Protein AF-A0A969K1N1-F1 (afdb_monomer)

pLDDT: mean 94.44, std 4.38, range [60.0, 98.44]

Radius of gyration: 18.49 Å; Cα contacts (8 Å, |Δi|>4): 284; chains: 1; bounding box: 44×37×49 Å

Foldseek 3Di:
DDLQVVQVVVVWGWDDDPQWIDTWQKIWGADPVVQWIFIDRANHTPDDTHHPDSVGVVVSVVVCCVVQVVDDADPCPQVLLVVLLVVLQVPDPDQPPQSKDFPLSSVVSSQVVPFDPQCVVPPDPVRRDDDDPSNVLSNVVNQVVVPDGQKDFAFDDPVQQVDPSQWDWRDPGNHDTTITRIMHGD

Structure (mmCIF, N/CA/C/O backbone):
data_AF-A0A969K1N1-F1
#
_entry.id   AF-A0A969K1N1-F1
#
loop_
_atom_site.group_PDB
_atom_site.id
_atom_site.type_symbol
_atom_site.label_atom_id
_atom_site.label_alt_id
_atom_site.label_comp_id
_atom_site.label_asym_id
_atom_site.label_entity_id
_atom_site.label_seq_id
_atom_site.pdbx_PDB_ins_code
_atom_site.Cartn_x
_atom_site.Cartn_y
_atom_site.Cartn_z
_atom_site.occupancy
_atom_site.B_iso_or_equiv
_atom_site.auth_seq_id
_atom_site.auth_comp_id
_atom_site.auth_asym_id
_atom_site.auth_atom_id
_atom_site.pdbx_PDB_model_num
ATOM 1 N N . LYS A 1 1 ? 17.901 1.797 -26.653 1.00 60.00 1 LYS A N 1
ATOM 2 C CA . LYS A 1 1 ? 17.853 0.754 -25.604 1.00 60.00 1 LYS A CA 1
ATOM 3 C C . LYS A 1 1 ? 16.402 0.574 -25.222 1.00 60.00 1 LYS A C 1
ATOM 5 O O . LYS A 1 1 ? 15.781 1.575 -24.869 1.00 60.00 1 LYS A O 1
ATOM 10 N N . ASP A 1 2 ? 15.877 -0.632 -25.386 1.00 86.75 2 ASP A N 1
ATOM 11 C CA . ASP A 1 2 ? 14.482 -0.942 -25.082 1.00 86.75 2 ASP A CA 1
ATOM 12 C C . ASP A 1 2 ? 14.318 -1.257 -23.583 1.00 86.75 2 ASP A C 1
ATOM 14 O O . ASP A 1 2 ? 15.201 -1.834 -22.949 1.00 86.75 2 ASP A O 1
ATOM 18 N N . LEU A 1 3 ? 13.187 -0.855 -23.005 1.00 88.81 3 LEU A N 1
ATOM 19 C CA . LEU A 1 3 ? 12.818 -1.169 -21.626 1.00 88.81 3 LEU A CA 1
ATOM 20 C C . LEU A 1 3 ? 12.693 -2.686 -21.430 1.00 88.81 3 LEU A C 1
ATOM 22 O O . LEU A 1 3 ? 13.131 -3.205 -20.406 1.00 88.81 3 LEU A O 1
ATOM 26 N N . ARG A 1 4 ? 12.145 -3.394 -22.429 1.00 93.19 4 ARG A N 1
ATOM 27 C CA . ARG A 1 4 ? 11.981 -4.854 -22.384 1.00 93.19 4 ARG A CA 1
ATOM 28 C C . ARG A 1 4 ? 13.318 -5.579 -22.310 1.00 93.19 4 ARG A C 1
ATOM 30 O O . ARG A 1 4 ? 13.473 -6.480 -21.497 1.00 93.19 4 ARG A O 1
ATOM 37 N N . GLU A 1 5 ? 14.290 -5.151 -23.112 1.00 93.62 5 GLU A N 1
ATOM 38 C CA . GLU A 1 5 ? 15.644 -5.716 -23.109 1.00 93.62 5 GLU A CA 1
ATOM 39 C C . GLU A 1 5 ? 16.331 -5.549 -21.748 1.00 93.62 5 GLU A C 1
ATOM 41 O O . GLU A 1 5 ? 16.984 -6.472 -21.267 1.00 93.62 5 GLU A O 1
ATOM 46 N N . GLU A 1 6 ? 16.202 -4.381 -21.112 1.00 94.12 6 GLU A N 1
ATOM 47 C CA . GLU A 1 6 ? 16.847 -4.129 -19.818 1.00 94.12 6 GLU A CA 1
ATOM 48 C C . GLU A 1 6 ? 16.216 -4.917 -18.666 1.00 94.12 6 GLU A C 1
ATOM 50 O O . GLU A 1 6 ? 16.941 -5.348 -17.772 1.00 94.12 6 GLU A O 1
ATOM 55 N N . PHE A 1 7 ? 14.900 -5.144 -18.686 1.00 94.75 7 PHE A N 1
ATOM 56 C CA . PHE A 1 7 ? 14.251 -6.041 -17.726 1.00 94.75 7 PHE A CA 1
ATOM 57 C C . PHE A 1 7 ? 14.571 -7.514 -18.007 1.00 94.75 7 PHE A C 1
ATOM 59 O O . PHE A 1 7 ? 14.910 -8.241 -17.075 1.00 94.75 7 PHE A O 1
ATOM 66 N N . ALA A 1 8 ? 14.606 -7.934 -19.276 1.00 93.94 8 ALA A N 1
ATOM 67 C CA . ALA A 1 8 ? 14.961 -9.305 -19.646 1.00 93.94 8 ALA A CA 1
ATOM 68 C C . ALA A 1 8 ? 16.375 -9.688 -19.172 1.00 93.94 8 ALA A C 1
ATOM 70 O O . ALA A 1 8 ? 16.579 -10.782 -18.651 1.00 93.94 8 ALA A O 1
ATOM 71 N N . LYS A 1 9 ? 17.347 -8.764 -19.248 1.00 93.69 9 LYS A N 1
ATOM 72 C CA . LYS A 1 9 ? 18.703 -8.956 -18.686 1.00 93.69 9 LYS A CA 1
ATOM 73 C C . LYS A 1 9 ? 18.717 -9.199 -17.173 1.00 93.69 9 LYS A C 1
ATOM 75 O O . LYS A 1 9 ? 19.697 -9.725 -16.656 1.00 93.69 9 LYS A O 1
ATOM 80 N N . ARG A 1 10 ? 17.665 -8.786 -16.464 1.00 90.75 10 ARG A N 1
ATOM 81 C CA . ARG A 1 10 ? 17.488 -8.955 -15.014 1.00 90.75 10 ARG A CA 1
ATOM 82 C C . ARG A 1 10 ? 16.647 -10.188 -14.666 1.00 90.75 10 ARG A C 1
ATOM 84 O O . ARG A 1 10 ? 16.386 -10.408 -13.491 1.00 90.75 10 ARG A O 1
ATOM 91 N N . GLY A 1 11 ? 16.226 -10.972 -15.663 1.00 92.06 11 GLY A N 1
ATOM 92 C CA . GLY A 1 11 ? 15.327 -12.113 -15.473 1.00 92.06 11 GLY A CA 1
ATOM 93 C C . GLY A 1 11 ? 13.859 -11.724 -15.280 1.00 92.06 11 GLY A C 1
ATOM 94 O O . GLY A 1 11 ? 13.068 -12.557 -14.857 1.00 92.06 11 GLY A O 1
ATOM 95 N N . GLU A 1 12 ? 13.494 -10.479 -15.589 1.00 93.50 12 GLU A N 1
ATOM 96 C CA . GLU A 1 12 ? 12.138 -9.955 -15.433 1.00 93.50 12 GLU A CA 1
ATOM 97 C C . GLU A 1 12 ? 11.458 -9.825 -16.799 1.00 93.50 12 GLU A C 1
ATOM 99 O O . GLU A 1 12 ? 12.057 -9.356 -17.773 1.00 93.50 12 GLU A O 1
ATOM 104 N N . ALA A 1 13 ? 10.187 -10.211 -16.874 1.00 93.88 13 ALA A N 1
ATOM 105 C CA . ALA A 1 13 ? 9.385 -10.062 -18.081 1.00 93.88 13 ALA A CA 1
ATOM 106 C C . ALA A 1 13 ? 8.571 -8.766 -18.026 1.00 93.88 13 ALA A C 1
ATOM 108 O O . ALA A 1 13 ? 7.905 -8.472 -17.036 1.00 93.88 13 ALA A O 1
ATOM 109 N N . VAL A 1 14 ? 8.607 -8.002 -19.120 1.00 95.75 14 VAL A N 1
ATOM 110 C CA . VAL A 1 14 ? 7.685 -6.881 -19.323 1.00 95.75 14 VAL A CA 1
ATOM 111 C C . VAL A 1 14 ? 6.502 -7.374 -20.137 1.00 95.75 14 VAL A C 1
ATOM 113 O O . VAL A 1 14 ? 6.655 -7.721 -21.313 1.00 95.75 14 VAL A O 1
ATOM 116 N N . GLU A 1 15 ? 5.319 -7.342 -19.543 1.00 95.19 15 GLU A N 1
ATOM 117 C CA . GLU A 1 15 ? 4.076 -7.722 -20.208 1.00 95.19 15 GLU A CA 1
ATOM 118 C C . GLU A 1 15 ? 3.199 -6.491 -20.491 1.00 95.19 15 GLU A C 1
ATOM 120 O O . GLU A 1 15 ? 3.487 -5.360 -20.083 1.00 95.19 15 GLU A O 1
ATOM 125 N N . GLY A 1 16 ? 2.133 -6.699 -21.265 1.00 93.06 16 GLY A N 1
ATOM 126 C CA . GLY A 1 16 ? 1.228 -5.631 -21.684 1.00 93.06 16 GLY A CA 1
ATOM 127 C C . GLY A 1 16 ? 1.774 -4.754 -22.816 1.00 93.06 16 GLY A C 1
ATOM 128 O O . GLY A 1 16 ? 2.754 -5.078 -23.496 1.00 93.06 16 GLY A O 1
ATOM 129 N N . ARG A 1 17 ? 1.089 -3.635 -23.064 1.00 92.12 17 ARG A N 1
ATOM 130 C CA . ARG A 1 17 ? 1.429 -2.654 -24.105 1.00 92.12 17 ARG A CA 1
ATOM 131 C C . ARG A 1 17 ? 1.092 -1.244 -23.621 1.00 92.12 17 ARG A C 1
ATOM 133 O O . ARG A 1 17 ? 0.109 -1.087 -22.897 1.00 92.12 17 ARG A O 1
ATOM 140 N N . PRO A 1 18 ? 1.833 -0.204 -24.044 1.00 91.44 18 PRO A N 1
ATOM 141 C CA . PRO A 1 18 ? 1.490 1.167 -23.688 1.00 91.44 18 PRO A CA 1
ATOM 142 C C . PRO A 1 18 ? 0.002 1.468 -23.960 1.00 91.44 18 PRO A C 1
ATOM 144 O O . PRO A 1 18 ? -0.532 1.013 -24.976 1.00 91.44 18 PRO A O 1
ATOM 147 N N . PRO A 1 19 ? -0.678 2.199 -23.059 1.00 94.06 19 PRO A N 1
ATOM 148 C CA . PRO A 1 19 ? -0.111 2.963 -21.944 1.00 94.06 19 PRO A CA 1
ATOM 149 C C . PRO A 1 19 ? 0.123 2.170 -20.643 1.00 94.06 19 PRO A C 1
ATOM 151 O O . PRO A 1 19 ? 0.528 2.775 -19.655 1.00 94.06 19 PRO A O 1
ATOM 154 N N . VAL A 1 20 ? -0.120 0.854 -20.602 1.00 95.44 20 VAL A N 1
ATOM 155 C CA . VAL A 1 20 ? -0.013 0.047 -19.372 1.00 95.44 20 VAL A CA 1
ATOM 156 C C . VAL A 1 20 ? 0.931 -1.133 -19.584 1.00 95.44 20 VAL A C 1
ATOM 158 O O . VAL A 1 20 ? 0.658 -2.035 -20.374 1.00 95.44 20 VAL A O 1
ATOM 161 N N . LEU A 1 21 ? 2.046 -1.125 -18.863 1.00 96.19 21 LEU A N 1
ATOM 162 C CA . LEU A 1 21 ? 3.014 -2.219 -18.833 1.00 96.19 21 LEU A CA 1
ATOM 163 C C . LEU A 1 21 ? 3.024 -2.855 -17.445 1.00 96.19 21 LEU A C 1
ATOM 165 O O . LEU A 1 21 ? 2.782 -2.163 -16.459 1.00 96.19 21 LEU A O 1
ATOM 169 N N . THR A 1 22 ? 3.349 -4.137 -17.353 1.00 96.88 22 THR A N 1
ATOM 170 C CA . THR A 1 22 ? 3.507 -4.844 -16.075 1.00 96.88 22 THR A CA 1
ATOM 171 C C . THR A 1 22 ? 4.880 -5.488 -15.989 1.00 96.88 22 THR A C 1
ATOM 173 O O . THR A 1 22 ? 5.431 -5.922 -16.999 1.00 96.88 22 THR A O 1
ATOM 176 N N . VAL A 1 23 ? 5.437 -5.515 -14.779 1.00 96.25 23 VAL A N 1
ATOM 177 C CA . VAL A 1 23 ? 6.671 -6.232 -14.440 1.00 96.25 23 VAL A CA 1
ATOM 178 C C . VAL A 1 23 ? 6.463 -6.861 -13.066 1.00 96.25 23 VAL A C 1
ATOM 180 O O . VAL A 1 23 ? 6.290 -6.145 -12.074 1.00 96.25 23 VAL A O 1
ATOM 183 N N . GLY A 1 24 ? 6.393 -8.193 -13.022 1.00 92.88 24 GLY A N 1
ATOM 184 C CA . GLY A 1 24 ? 5.970 -8.924 -11.828 1.00 92.88 24 GLY A CA 1
ATOM 185 C C . GLY A 1 24 ? 4.599 -8.445 -11.340 1.00 92.88 24 GLY A C 1
ATOM 186 O O . GLY A 1 24 ? 3.644 -8.378 -12.111 1.00 92.88 24 GLY A O 1
ATOM 187 N N . SER A 1 25 ? 4.511 -8.056 -10.066 1.00 94.69 25 SER A N 1
ATOM 188 C CA . SER A 1 25 ? 3.281 -7.534 -9.443 1.00 94.69 25 SER A CA 1
ATOM 189 C C . SER A 1 25 ? 3.107 -6.013 -9.563 1.00 94.69 25 SER A C 1
ATOM 191 O O . SER A 1 25 ? 2.160 -5.464 -8.996 1.00 94.69 25 SER A O 1
ATOM 193 N N . LEU A 1 26 ? 4.020 -5.309 -10.243 1.00 97.31 26 LEU A N 1
ATOM 194 C CA . LEU A 1 26 ? 3.961 -3.856 -10.400 1.00 97.31 26 LEU A CA 1
ATOM 195 C C . LEU A 1 26 ? 3.467 -3.466 -11.790 1.00 97.31 26 LEU A C 1
ATOM 197 O O . LEU A 1 26 ? 3.827 -4.069 -12.801 1.00 97.31 26 LEU A O 1
ATOM 201 N N . THR A 1 27 ? 2.699 -2.382 -11.837 1.00 97.38 27 THR A N 1
ATOM 202 C CA . THR A 1 27 ? 2.194 -1.800 -13.081 1.00 97.38 27 THR A CA 1
ATOM 203 C C . THR A 1 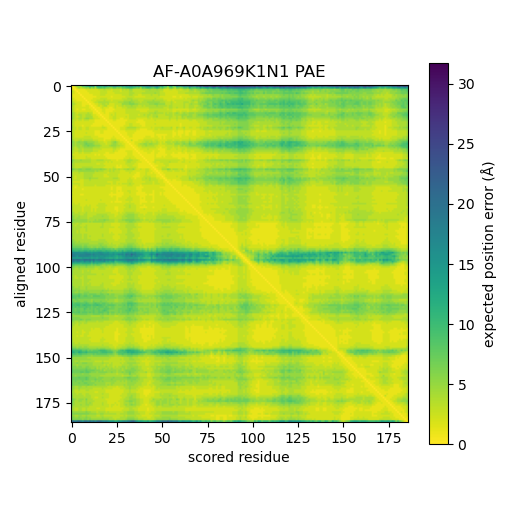27 ? 2.887 -0.470 -13.345 1.00 97.38 27 THR A C 1
ATOM 205 O O . THR A 1 27 ? 2.944 0.392 -12.472 1.00 97.38 27 THR A O 1
ATOM 208 N N . PHE A 1 28 ? 3.392 -0.272 -14.559 1.00 97.31 28 PHE A N 1
ATOM 209 C CA . PHE A 1 28 ? 3.900 1.004 -15.041 1.00 97.31 28 PHE A CA 1
ATOM 210 C C . PHE A 1 28 ? 2.887 1.651 -15.983 1.00 97.31 28 PHE A C 1
ATOM 212 O O . PHE A 1 28 ? 2.661 1.187 -17.105 1.00 97.31 28 PHE A O 1
ATOM 219 N N . LYS A 1 29 ? 2.280 2.749 -15.529 1.00 96.62 29 LYS A N 1
ATOM 220 C CA . LYS A 1 29 ? 1.344 3.545 -16.324 1.00 96.62 29 LYS A CA 1
ATOM 221 C C . LYS A 1 29 ? 2.084 4.687 -17.005 1.00 96.62 29 LYS A C 1
ATOM 223 O O . LYS A 1 29 ? 2.767 5.462 -16.342 1.00 96.62 29 LYS A O 1
ATOM 228 N N . ILE A 1 30 ? 1.916 4.809 -18.315 1.00 96.06 30 ILE A N 1
ATOM 229 C CA . ILE A 1 30 ? 2.536 5.832 -19.155 1.00 96.06 30 ILE A CA 1
ATOM 230 C C . ILE A 1 30 ? 1.492 6.891 -19.504 1.00 96.06 30 ILE A C 1
ATOM 232 O O . ILE A 1 30 ? 0.438 6.580 -20.052 1.00 96.06 30 ILE A O 1
ATOM 236 N N . GLU A 1 31 ? 1.819 8.150 -19.232 1.00 94.50 31 GLU A N 1
ATOM 237 C CA . GLU A 1 31 ? 1.043 9.313 -19.644 1.00 94.50 31 GLU A CA 1
ATOM 238 C C . GLU A 1 31 ? 1.740 9.992 -20.826 1.00 94.50 31 GLU A C 1
ATOM 240 O O . GLU A 1 31 ? 2.722 10.728 -20.665 1.00 94.50 31 GLU A O 1
ATOM 245 N N . MET A 1 32 ? 1.238 9.725 -22.033 1.00 89.25 32 MET A N 1
ATOM 246 C CA . MET A 1 32 ? 1.878 10.153 -23.281 1.00 89.25 32 MET A CA 1
ATOM 247 C C . MET A 1 32 ? 1.889 11.677 -23.422 1.00 89.25 32 MET A C 1
ATOM 249 O O . MET A 1 32 ? 2.896 12.233 -23.860 1.00 89.25 32 MET A O 1
ATOM 253 N N . ALA A 1 33 ? 0.822 12.355 -22.986 1.00 91.81 33 ALA A N 1
ATOM 254 C CA . ALA A 1 33 ? 0.709 13.808 -23.093 1.00 91.81 33 ALA A CA 1
ATOM 255 C C . ALA A 1 33 ? 1.783 14.535 -22.269 1.00 91.81 33 ALA A C 1
ATOM 257 O O . ALA A 1 33 ? 2.372 15.512 -22.723 1.00 91.81 33 ALA A O 1
ATOM 258 N N . SER A 1 34 ? 2.080 14.030 -21.068 1.00 92.62 34 SER A N 1
ATOM 259 C CA . SER A 1 34 ? 3.086 14.628 -20.181 1.00 92.62 34 SER A CA 1
ATOM 260 C C . SER A 1 34 ? 4.485 14.027 -20.338 1.00 92.62 34 SER A C 1
ATOM 262 O O . SER A 1 34 ? 5.428 14.519 -19.716 1.00 92.62 34 SER A O 1
ATOM 264 N N . ARG A 1 35 ? 4.636 12.973 -21.155 1.00 92.31 35 ARG A N 1
ATOM 265 C CA . ARG A 1 35 ? 5.861 12.165 -21.283 1.00 92.31 35 ARG A CA 1
ATOM 266 C C . ARG A 1 35 ? 6.405 11.707 -19.927 1.00 92.31 35 ARG A C 1
ATOM 268 O O . ARG A 1 35 ? 7.620 11.702 -19.693 1.00 92.31 35 ARG A O 1
ATOM 275 N N . LYS A 1 36 ? 5.495 11.321 -19.034 1.00 95.94 36 LYS A N 1
ATOM 276 C CA . LYS A 1 36 ? 5.813 10.772 -17.714 1.00 95.94 36 LYS A CA 1
ATOM 277 C C . LYS A 1 36 ? 5.233 9.379 -17.568 1.00 95.94 36 LYS A C 1
ATOM 279 O O . LYS A 1 36 ? 4.317 8.996 -18.287 1.00 95.94 36 LYS A O 1
ATOM 284 N N . GLY A 1 37 ? 5.767 8.626 -16.622 1.00 96.19 37 GLY A N 1
ATOM 285 C CA . GLY A 1 37 ? 5.167 7.384 -16.176 1.00 96.19 37 GLY A CA 1
ATOM 286 C C . GLY A 1 37 ? 5.142 7.286 -14.662 1.00 96.19 37 GLY A C 1
ATOM 287 O O . GLY A 1 37 ? 5.741 8.101 -13.960 1.00 96.19 37 GLY A O 1
ATOM 288 N N . GLN A 1 38 ? 4.413 6.308 -14.153 1.00 97.25 38 GLN A N 1
ATOM 2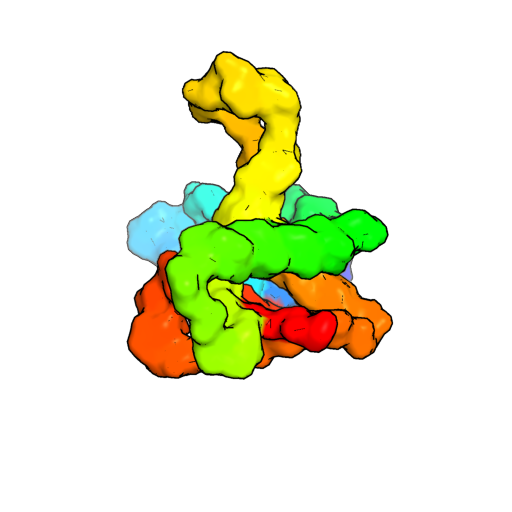89 C CA . GLN A 1 38 ? 4.212 6.110 -12.727 1.00 97.25 38 GLN A CA 1
ATOM 290 C C . GLN A 1 38 ? 4.133 4.619 -12.430 1.00 97.25 38 GLN A C 1
ATOM 292 O O . GLN A 1 38 ? 3.453 3.884 -13.146 1.00 97.25 38 GLN A O 1
ATOM 297 N N . TRP A 1 39 ? 4.826 4.183 -11.379 1.00 97.69 39 TRP A N 1
ATOM 298 C CA . TRP A 1 39 ? 4.694 2.824 -10.864 1.00 97.69 39 TRP A CA 1
ATOM 299 C C . TRP A 1 39 ? 3.502 2.729 -9.916 1.00 97.69 39 TRP A C 1
ATOM 301 O O . TRP A 1 39 ? 3.265 3.641 -9.122 1.00 97.69 39 TRP A O 1
ATOM 311 N N . LEU A 1 40 ? 2.775 1.621 -9.993 1.00 97.62 40 LEU A N 1
ATOM 312 C CA . LEU A 1 40 ? 1.630 1.301 -9.154 1.00 97.62 40 LEU A CA 1
ATOM 313 C C . LEU A 1 40 ? 1.769 -0.108 -8.580 1.00 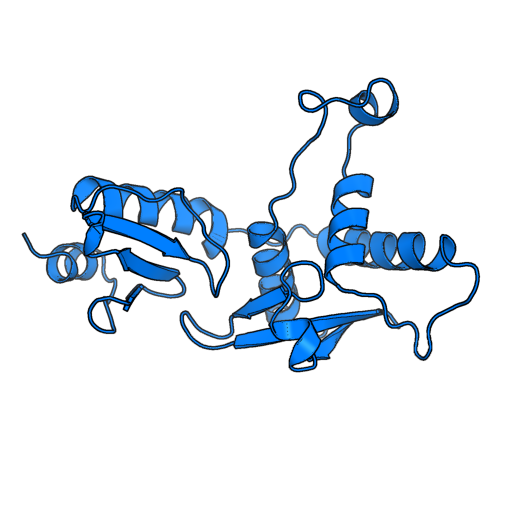97.62 40 LEU A C 1
ATOM 315 O O . LEU A 1 40 ? 2.312 -1.004 -9.230 1.00 97.62 40 LEU A O 1
ATOM 319 N N . TYR A 1 41 ? 1.218 -0.294 -7.385 1.00 97.44 41 TYR A N 1
ATOM 320 C CA . TYR A 1 41 ? 0.921 -1.602 -6.813 1.00 97.44 41 TYR A CA 1
ATOM 321 C C . TYR A 1 41 ? -0.600 -1.749 -6.747 1.00 97.44 41 TYR A C 1
ATOM 323 O O . TYR A 1 41 ? -1.276 -1.014 -6.020 1.00 97.44 41 TYR A O 1
ATOM 331 N N . GLY A 1 42 ? -1.158 -2.626 -7.585 1.00 93.69 42 GLY A N 1
ATOM 332 C CA . GLY A 1 42 ? -2.588 -2.604 -7.885 1.00 93.69 42 GLY A CA 1
ATOM 333 C C . GLY A 1 42 ? -3.002 -1.238 -8.447 1.00 93.69 42 GLY A C 1
ATOM 334 O O . GLY A 1 42 ? -2.548 -0.833 -9.516 1.00 93.69 42 GLY A O 1
ATOM 335 N N . ARG A 1 43 ? -3.843 -0.502 -7.709 1.00 93.69 43 ARG A N 1
ATOM 336 C CA . ARG A 1 43 ? -4.292 0.855 -8.078 1.00 93.69 43 ARG A CA 1
ATOM 337 C C . ARG A 1 43 ? -3.645 1.974 -7.261 1.00 93.69 43 ARG A C 1
ATOM 339 O O . ARG A 1 43 ? -3.941 3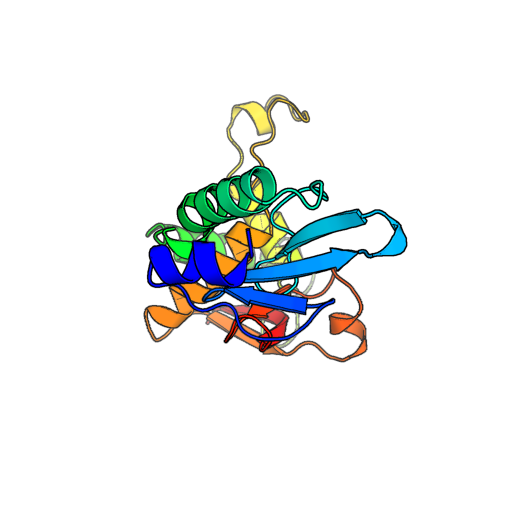.141 -7.507 1.00 93.69 43 ARG A O 1
ATOM 346 N N . GLU A 1 44 ? -2.768 1.640 -6.319 1.00 94.88 44 GLU A N 1
ATOM 347 C CA . GLU A 1 44 ? -2.107 2.625 -5.466 1.00 94.88 44 GLU A CA 1
ATOM 348 C C . GLU A 1 44 ? -0.804 3.116 -6.122 1.00 94.88 44 GLU A C 1
ATOM 350 O O . GLU A 1 44 ? 0.038 2.294 -6.506 1.00 94.88 44 GLU A O 1
ATOM 355 N N . PRO A 1 45 ? -0.605 4.437 -6.275 1.00 95.38 45 PRO A N 1
ATOM 356 C CA . PRO A 1 45 ? 0.618 4.985 -6.847 1.00 95.38 45 PRO A CA 1
ATOM 357 C C . PRO A 1 45 ? 1.806 4.815 -5.891 1.00 95.38 45 PRO A C 1
ATOM 359 O O . PRO A 1 45 ? 1.721 5.139 -4.710 1.00 95.38 45 PRO A O 1
ATOM 362 N N . LEU A 1 46 ? 2.943 4.359 -6.417 1.00 95.31 46 LEU A N 1
ATOM 363 C CA . LEU A 1 46 ? 4.181 4.138 -5.655 1.00 95.31 46 LEU A CA 1
ATOM 364 C C . LEU A 1 46 ? 5.182 5.284 -5.762 1.00 95.31 46 LEU A C 1
ATOM 366 O O . LEU A 1 46 ? 6.076 5.435 -4.930 1.00 95.31 46 LEU A O 1
ATOM 370 N N . THR A 1 47 ? 5.067 6.074 -6.823 1.00 89.50 47 THR A N 1
ATOM 371 C CA . THR A 1 47 ? 5.957 7.197 -7.103 1.00 89.50 47 THR A CA 1
ATOM 372 C C . THR A 1 47 ? 5.142 8.400 -7.532 1.00 89.50 47 THR A C 1
ATOM 374 O O . THR A 1 47 ? 4.058 8.257 -8.093 1.00 89.50 47 THR A O 1
ATOM 377 N N . SER A 1 48 ? 5.689 9.600 -7.377 1.00 92.25 48 SER A N 1
ATOM 378 C CA . SER A 1 48 ? 5.253 10.723 -8.211 1.00 92.25 48 SER A CA 1
ATOM 379 C C . SER A 1 48 ? 5.526 10.414 -9.694 1.00 92.25 48 SER A C 1
ATOM 381 O O . SER A 1 48 ? 6.385 9.573 -9.989 1.00 92.25 48 SER A O 1
ATOM 383 N N . PRO A 1 49 ? 4.838 11.074 -10.643 1.00 94.81 49 PRO A N 1
ATOM 384 C CA . PRO A 1 49 ? 5.121 10.902 -12.064 1.00 94.81 49 PRO A CA 1
ATOM 385 C C . PRO A 1 49 ? 6.594 11.194 -12.394 1.00 94.81 49 PRO A C 1
ATOM 387 O O . PRO A 1 49 ? 7.081 12.304 -12.165 1.00 94.81 49 PRO A O 1
ATOM 390 N N . ILE A 1 50 ? 7.291 10.203 -12.948 1.00 95.88 50 ILE A N 1
ATOM 391 C CA . ILE A 1 50 ? 8.704 10.269 -13.336 1.00 95.88 50 ILE A CA 1
ATOM 392 C C . ILE A 1 50 ? 8.859 10.475 -14.849 1.00 95.88 50 ILE A C 1
ATOM 394 O O . ILE A 1 50 ? 8.017 10.005 -15.613 1.00 95.88 50 ILE A O 1
ATOM 398 N N . PRO A 1 51 ? 9.923 11.150 -15.322 1.00 94.19 51 PRO A N 1
ATOM 399 C CA . PRO A 1 51 ? 10.224 11.228 -16.750 1.00 94.19 51 PRO A CA 1
ATOM 400 C C . PRO A 1 51 ? 10.383 9.838 -17.380 1.00 94.19 51 PRO A C 1
ATOM 402 O O . PRO A 1 51 ? 10.907 8.926 -16.740 1.00 94.19 51 PRO A O 1
ATOM 405 N N . LEU A 1 52 ? 10.001 9.693 -18.654 1.00 92.25 52 LEU A N 1
ATOM 406 C CA . LEU A 1 52 ? 10.188 8.456 -19.429 1.00 92.25 52 LEU A CA 1
ATOM 407 C C . LEU A 1 52 ? 11.654 8.253 -19.859 1.00 92.25 52 LEU A C 1
ATOM 409 O O . LEU A 1 52 ? 11.969 8.174 -21.045 1.00 92.25 52 LEU A O 1
ATOM 413 N N . SER A 1 53 ? 12.564 8.196 -18.886 1.00 93.06 53 SER A N 1
ATOM 414 C CA . SER A 1 53 ? 13.957 7.800 -19.080 1.00 93.06 53 SER A CA 1
ATOM 415 C C . SER A 1 53 ? 14.179 6.391 -18.537 1.00 93.06 53 SER A C 1
ATOM 417 O O . SER A 1 53 ? 13.710 6.041 -17.456 1.00 93.06 53 SER A O 1
ATOM 419 N N . LEU A 1 54 ? 14.934 5.578 -19.275 1.00 92.69 54 LEU A N 1
ATOM 420 C CA . LEU A 1 54 ? 15.185 4.182 -18.915 1.00 92.69 54 LEU A CA 1
ATOM 421 C C . LEU A 1 54 ? 15.799 4.045 -17.511 1.00 92.69 54 LEU A C 1
ATOM 423 O O . LEU A 1 54 ? 15.327 3.257 -16.698 1.00 92.69 54 LEU A O 1
ATOM 427 N N . SER A 1 55 ? 16.805 4.863 -17.196 1.00 92.38 55 SER A N 1
ATOM 428 C CA . SER A 1 55 ? 17.455 4.863 -15.880 1.00 92.38 55 SER A CA 1
ATOM 429 C C . SER A 1 55 ? 16.513 5.289 -14.753 1.00 92.38 55 SER A C 1
ATOM 431 O O . SER A 1 55 ? 16.565 4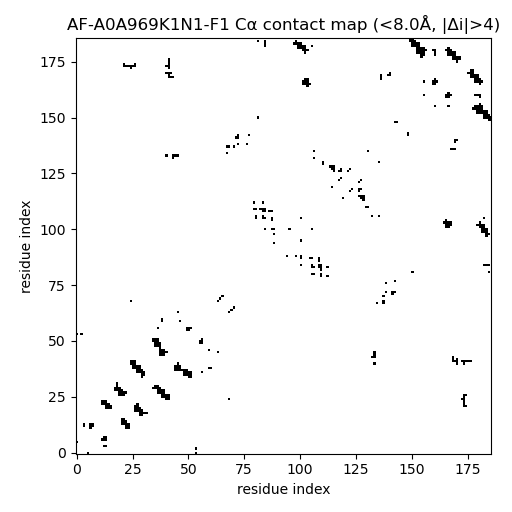.707 -13.672 1.00 92.38 55 SER A O 1
ATOM 433 N N . GLY A 1 56 ? 15.639 6.272 -14.996 1.00 93.69 56 GLY A N 1
ATOM 434 C CA . GLY A 1 56 ? 14.647 6.725 -14.023 1.00 93.69 56 GLY A CA 1
ATOM 435 C C . GLY A 1 56 ? 13.609 5.647 -13.722 1.00 93.69 56 GLY A C 1
ATOM 436 O O . GLY A 1 56 ? 13.327 5.384 -12.556 1.00 93.69 56 GLY A O 1
ATOM 437 N N . ILE A 1 57 ? 13.103 4.983 -14.765 1.00 95.56 57 ILE A N 1
ATOM 438 C CA . ILE A 1 57 ? 12.109 3.908 -14.653 1.00 95.56 57 ILE A CA 1
ATOM 439 C C . ILE A 1 57 ? 12.676 2.719 -13.877 1.00 95.56 57 ILE A C 1
ATOM 441 O O . ILE A 1 57 ? 12.044 2.275 -12.919 1.00 95.56 57 ILE A O 1
ATOM 445 N N . LEU A 1 58 ? 13.870 2.246 -14.252 1.00 95.50 58 LEU A N 1
ATOM 446 C CA . LEU A 1 58 ? 14.520 1.098 -13.615 1.00 95.50 58 LEU A CA 1
ATOM 447 C C . LEU A 1 58 ? 14.891 1.397 -12.159 1.00 95.50 58 LEU A C 1
ATOM 449 O O . LEU A 1 58 ? 14.581 0.610 -11.273 1.00 95.50 58 LEU A O 1
ATOM 453 N N . LYS A 1 59 ? 15.479 2.569 -11.884 1.00 95.50 59 LYS A N 1
ATOM 454 C CA . LYS A 1 59 ? 15.814 2.970 -10.510 1.00 95.50 59 LYS A CA 1
ATOM 455 C C . LYS A 1 59 ? 14.569 3.053 -9.628 1.00 95.50 59 LYS A C 1
ATOM 457 O O . LYS A 1 59 ? 14.607 2.620 -8.479 1.00 95.50 59 LYS A O 1
ATOM 462 N N . ALA A 1 60 ? 13.483 3.622 -10.151 1.00 96.62 60 ALA A N 1
ATOM 463 C CA . ALA A 1 60 ? 12.222 3.693 -9.429 1.00 96.62 60 ALA A CA 1
ATOM 464 C C . ALA A 1 60 ? 11.647 2.292 -9.172 1.00 96.62 60 ALA A C 1
ATOM 466 O O . ALA A 1 60 ? 11.242 2.023 -8.047 1.00 96.62 60 ALA A O 1
ATOM 467 N N . TYR A 1 61 ? 11.678 1.395 -10.164 1.00 96.69 61 TYR A N 1
ATOM 468 C CA . TYR A 1 61 ? 11.266 -0.002 -10.002 1.00 96.69 61 TYR A CA 1
ATOM 469 C C . TYR A 1 61 ? 12.040 -0.686 -8.871 1.00 96.69 61 TYR A C 1
ATOM 471 O O . TYR A 1 61 ? 11.429 -1.156 -7.917 1.00 96.69 61 TYR A O 1
ATOM 479 N N . ASP A 1 62 ? 13.375 -0.645 -8.914 1.00 96.00 62 ASP A N 1
ATOM 480 C CA . ASP A 1 62 ? 14.241 -1.311 -7.932 1.00 96.00 62 ASP A CA 1
ATOM 481 C C . ASP A 1 62 ? 13.962 -0.815 -6.496 1.00 96.00 62 ASP A C 1
ATOM 483 O O . ASP A 1 62 ? 13.921 -1.593 -5.538 1.00 96.00 62 ASP A O 1
ATOM 487 N N . GLN A 1 63 ? 13.705 0.490 -6.338 1.00 96.62 63 GLN A N 1
ATOM 488 C CA . GLN A 1 63 ? 13.295 1.074 -5.058 1.00 96.62 63 GLN A CA 1
ATOM 489 C C . GLN A 1 63 ? 11.951 0.522 -4.573 1.00 96.62 63 GLN A C 1
ATOM 491 O O . GLN A 1 63 ? 11.818 0.196 -3.391 1.00 96.62 63 GLN A O 1
ATOM 496 N N . GLN A 1 64 ? 10.965 0.404 -5.465 1.00 96.81 64 GLN A N 1
ATOM 497 C CA . GLN A 1 64 ? 9.637 -0.086 -5.106 1.00 96.81 64 GLN A CA 1
ATOM 498 C C . GLN A 1 64 ? 9.604 -1.590 -4.852 1.00 96.81 64 GLN A C 1
ATOM 500 O O . GLN A 1 64 ? 8.933 -2.019 -3.917 1.00 96.81 64 GLN A O 1
ATOM 505 N N . VAL A 1 65 ? 10.374 -2.391 -5.590 1.00 96.56 65 VAL A N 1
ATOM 506 C CA . VAL A 1 65 ? 10.540 -3.823 -5.299 1.00 96.56 65 VAL A CA 1
ATOM 507 C C . VAL A 1 65 ? 11.076 -4.007 -3.883 1.00 96.56 65 VAL A C 1
ATOM 509 O O . VAL A 1 65 ? 10.478 -4.723 -3.081 1.00 96.56 65 VAL A O 1
ATOM 512 N N . LYS A 1 66 ? 12.149 -3.287 -3.527 1.00 96.38 66 LYS A N 1
ATOM 513 C CA . LYS A 1 66 ? 12.728 -3.350 -2.179 1.00 96.38 66 LYS A CA 1
ATOM 514 C C . LYS A 1 66 ? 11.736 -2.919 -1.095 1.00 96.38 66 LYS A C 1
ATOM 516 O O . LYS A 1 66 ? 11.730 -3.496 -0.012 1.00 96.38 66 LYS A O 1
ATOM 521 N N . ARG A 1 67 ? 10.943 -1.882 -1.367 1.00 96.25 67 ARG A N 1
ATOM 522 C CA . ARG A 1 67 ? 10.040 -1.263 -0.392 1.00 96.25 67 ARG A CA 1
ATOM 523 C C . ARG A 1 67 ? 8.726 -2.026 -0.202 1.00 96.25 67 ARG A C 1
ATOM 525 O O . ARG A 1 67 ? 8.240 -2.101 0.922 1.00 96.25 67 ARG A O 1
ATOM 532 N N . ILE A 1 68 ? 8.145 -2.530 -1.289 1.00 97.06 68 ILE A N 1
ATOM 533 C CA . ILE A 1 68 ? 6.785 -3.080 -1.336 1.00 97.06 68 ILE A CA 1
ATOM 534 C C . ILE A 1 68 ? 6.817 -4.596 -1.498 1.00 97.06 68 ILE A C 1
ATOM 536 O O . ILE A 1 68 ? 6.282 -5.312 -0.656 1.00 97.06 68 ILE A O 1
ATOM 540 N N . LEU A 1 69 ? 7.452 -5.112 -2.553 1.00 95.50 69 LEU A N 1
ATOM 541 C CA . LEU A 1 69 ? 7.393 -6.548 -2.847 1.00 95.50 69 LEU A CA 1
ATOM 542 C C . LEU A 1 69 ? 8.194 -7.369 -1.833 1.00 95.50 69 LEU A C 1
ATOM 544 O O . LEU A 1 69 ? 7.688 -8.365 -1.321 1.00 95.50 69 LEU A O 1
ATOM 548 N N . ASN A 1 70 ? 9.382 -6.883 -1.464 1.00 96.38 70 ASN A N 1
ATOM 549 C CA . ASN A 1 70 ? 10.271 -7.520 -0.486 1.00 96.38 70 ASN A CA 1
ATOM 550 C C . ASN A 1 70 ? 9.914 -7.180 0.971 1.00 96.38 70 ASN A C 1
ATOM 552 O O . ASN A 1 70 ? 10.663 -7.526 1.891 1.00 96.38 70 ASN A O 1
ATOM 556 N N . ARG A 1 71 ? 8.803 -6.468 1.198 1.00 96.19 71 ARG A N 1
ATOM 557 C CA . ARG A 1 71 ? 8.305 -6.186 2.543 1.00 96.19 71 ARG A CA 1
ATOM 558 C C . ARG A 1 71 ? 7.922 -7.496 3.228 1.00 96.19 71 ARG A C 1
ATOM 560 O O . ARG A 1 71 ? 7.309 -8.365 2.616 1.00 96.19 71 ARG A O 1
ATOM 567 N N . LYS A 1 72 ? 8.272 -7.610 4.508 1.00 96.81 72 LYS A N 1
ATOM 568 C CA . LYS A 1 72 ? 7.823 -8.693 5.387 1.00 96.81 72 LYS A CA 1
ATOM 569 C C . LYS A 1 72 ? 6.703 -8.179 6.278 1.00 96.81 72 LYS A C 1
ATOM 571 O O . LYS A 1 72 ? 6.760 -7.028 6.713 1.00 96.81 72 LYS A O 1
ATOM 576 N N . LEU A 1 73 ? 5.726 -9.038 6.545 1.00 96.69 73 LEU A N 1
ATOM 577 C CA . LEU A 1 73 ? 4.655 -8.722 7.476 1.00 96.69 73 LEU A CA 1
ATOM 578 C C . LEU A 1 73 ? 5.223 -8.645 8.894 1.00 96.69 73 LEU A C 1
ATOM 580 O O . LEU A 1 73 ? 5.945 -9.542 9.327 1.00 96.69 73 LEU A O 1
ATOM 584 N N . GLU A 1 74 ? 4.911 -7.565 9.598 1.00 95.81 74 GLU A N 1
ATOM 585 C CA . GLU A 1 74 ? 5.226 -7.429 11.020 1.00 95.81 74 GLU A CA 1
ATOM 586 C C . GLU A 1 74 ? 4.270 -8.319 11.827 1.00 95.81 74 GLU A C 1
ATOM 588 O O . GLU A 1 74 ? 3.064 -8.284 11.591 1.00 95.81 74 GLU A O 1
ATOM 593 N N . GLU A 1 75 ? 4.777 -9.082 12.799 1.00 95.12 75 GLU A N 1
ATOM 594 C CA . GLU A 1 75 ? 3.952 -9.976 13.637 1.00 95.12 75 GLU A CA 1
ATOM 595 C C . GLU A 1 75 ? 2.838 -9.221 14.380 1.00 95.12 75 GLU A C 1
ATOM 597 O O . GLU A 1 75 ? 1.755 -9.756 14.610 1.00 95.12 75 GLU A O 1
ATOM 602 N N . SER A 1 76 ? 3.071 -7.944 14.702 1.00 96.50 76 SER A N 1
ATOM 603 C CA . SER A 1 76 ? 2.076 -7.089 15.350 1.00 96.50 76 SER A CA 1
ATOM 604 C C . SER A 1 76 ? 0.979 -6.603 14.406 1.00 96.50 76 SER A C 1
ATOM 606 O O . SER A 1 76 ? -0.012 -6.067 14.887 1.00 96.50 76 SER A O 1
ATOM 608 N N . PHE A 1 77 ? 1.105 -6.770 13.083 1.00 97.88 77 PHE A N 1
ATOM 609 C CA . PHE A 1 77 ? 0.172 -6.169 12.128 1.00 97.88 77 PHE A CA 1
ATOM 610 C C . PHE A 1 77 ? -1.277 -6.599 12.366 1.00 97.88 77 PHE A C 1
ATOM 612 O O . PHE A 1 77 ? -2.157 -5.746 12.440 1.00 97.88 77 PHE A O 1
ATOM 619 N N . VAL A 1 78 ? -1.529 -7.903 12.503 1.00 97.56 78 VAL A N 1
ATOM 620 C CA . VAL A 1 78 ? -2.892 -8.422 12.692 1.00 97.56 78 VAL A CA 1
ATOM 621 C C . VAL A 1 78 ? -3.465 -8.022 14.063 1.00 97.56 78 VAL A C 1
ATOM 623 O O . VAL A 1 78 ? -4.576 -7.486 14.078 1.00 97.56 78 VAL A O 1
ATOM 626 N N . PRO A 1 79 ? -2.738 -8.169 15.193 1.00 97.50 79 PRO A N 1
ATOM 627 C CA . PRO A 1 79 ? -3.178 -7.625 16.481 1.00 97.50 79 PRO A CA 1
ATOM 628 C C . PRO A 1 79 ? -3.441 -6.110 16.460 1.00 97.50 79 PRO A C 1
ATOM 630 O O . PRO A 1 79 ? -4.461 -5.651 16.976 1.00 97.50 79 PRO A O 1
ATOM 633 N N . ASP A 1 80 ? -2.562 -5.326 15.829 1.00 98.31 80 ASP A N 1
ATOM 634 C CA . ASP A 1 80 ? -2.724 -3.875 15.696 1.00 98.31 80 ASP A CA 1
ATOM 635 C C . ASP A 1 80 ? -3.977 -3.535 14.874 1.00 98.31 80 ASP A C 1
ATOM 637 O O . ASP A 1 80 ? -4.712 -2.601 15.207 1.00 98.31 80 ASP A O 1
ATOM 641 N N . LEU A 1 81 ? -4.230 -4.292 13.801 1.00 98.44 81 LEU A N 1
ATOM 642 C CA . LEU A 1 81 ? -5.391 -4.129 12.932 1.00 98.44 81 LEU A CA 1
ATOM 643 C C . LEU A 1 81 ? -6.694 -4.467 13.663 1.00 98.44 81 LEU A C 1
ATOM 645 O O . LEU A 1 81 ? -7.659 -3.707 13.564 1.00 98.44 81 LEU A O 1
ATOM 649 N N . GLN A 1 82 ? -6.712 -5.558 14.433 1.00 97.94 82 GLN A N 1
ATOM 650 C CA . GLN A 1 82 ? -7.852 -5.929 15.272 1.00 97.94 82 GLN A CA 1
ATOM 651 C C . GLN A 1 82 ? -8.134 -4.850 16.314 1.00 97.94 82 GLN A C 1
ATOM 653 O O . GLN A 1 82 ? -9.278 -4.424 16.477 1.00 97.94 82 GLN A O 1
ATOM 658 N N . LYS A 1 83 ? -7.087 -4.344 16.977 1.00 98.12 83 LYS A N 1
ATOM 659 C CA . LYS A 1 83 ? -7.219 -3.235 17.921 1.00 98.12 83 LYS A CA 1
ATOM 660 C C . LYS A 1 83 ? -7.776 -1.982 17.246 1.00 98.12 83 LYS A C 1
ATOM 662 O O . LYS A 1 83 ? -8.668 -1.347 17.797 1.00 98.12 83 LYS A O 1
ATOM 667 N N . ALA A 1 84 ? -7.281 -1.624 16.064 1.00 98.25 84 ALA A N 1
ATOM 668 C CA . ALA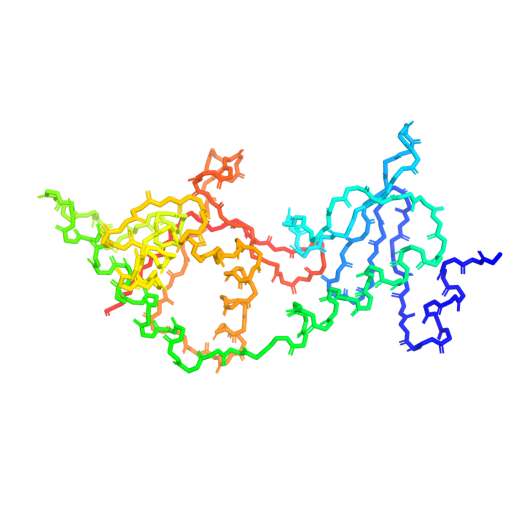 A 1 84 ? -7.785 -0.474 15.318 1.00 98.25 84 ALA A CA 1
ATOM 669 C C . ALA A 1 84 ? -9.264 -0.630 14.940 1.00 98.25 84 ALA A C 1
ATOM 671 O O . ALA A 1 84 ? -10.033 0.320 15.064 1.00 98.25 84 ALA A O 1
ATOM 672 N N . TRP A 1 85 ? -9.675 -1.830 14.525 1.00 97.88 85 TRP A N 1
ATOM 673 C CA . TRP A 1 85 ? -11.079 -2.145 14.283 1.00 97.88 85 TRP A CA 1
ATOM 674 C C . TRP A 1 85 ? -11.914 -1.986 15.564 1.00 97.88 85 TRP A C 1
ATOM 676 O O . TRP A 1 85 ? -12.926 -1.287 15.543 1.00 97.88 85 TRP A O 1
ATOM 686 N N . GLN A 1 86 ? -11.458 -2.530 16.695 1.00 96.31 86 GLN A N 1
ATOM 687 C CA . GLN A 1 86 ? -12.157 -2.410 17.978 1.00 96.31 86 GLN A CA 1
ATOM 688 C C . GLN A 1 86 ? -12.270 -0.948 18.439 1.00 96.31 86 GLN A C 1
ATOM 690 O O . GLN A 1 86 ? -13.357 -0.494 18.785 1.00 96.31 86 GLN A O 1
ATOM 695 N N . ASP A 1 87 ? -11.188 -0.171 18.356 1.00 97.06 87 ASP A N 1
ATOM 696 C CA . ASP A 1 87 ? -11.186 1.247 18.732 1.00 97.06 87 ASP A CA 1
ATOM 697 C C . ASP A 1 87 ? -12.146 2.068 17.841 1.00 97.06 87 ASP A C 1
ATOM 699 O O . ASP A 1 87 ? -12.808 2.996 18.313 1.00 97.06 87 ASP A O 1
ATOM 703 N N . SER A 1 88 ? -12.263 1.734 16.548 1.00 96.25 88 SER A N 1
ATOM 704 C CA . SER A 1 88 ? -13.267 2.329 15.651 1.00 96.25 88 SER A CA 1
ATOM 705 C C . SER A 1 88 ? -14.695 1.931 16.029 1.00 96.25 88 SER A C 1
ATOM 707 O O . SER A 1 88 ? -15.626 2.723 15.871 1.00 96.25 88 SER A O 1
ATOM 709 N N . MET A 1 89 ? -14.878 0.719 16.549 1.00 93.69 89 MET A N 1
ATOM 710 C CA . MET A 1 89 ? -16.161 0.216 17.024 1.00 93.69 89 MET A CA 1
ATOM 711 C C . MET A 1 89 ? -16.636 0.947 18.276 1.00 93.69 89 MET A C 1
ATOM 713 O O . MET A 1 89 ? -17.779 1.398 18.336 1.00 93.69 89 MET A O 1
ATOM 717 N N . ASP A 1 90 ? -15.738 1.125 19.239 1.00 92.88 90 ASP A N 1
ATOM 718 C CA . ASP A 1 90 ? -16.035 1.726 20.541 1.00 92.88 90 ASP A CA 1
ATOM 719 C C . ASP A 1 90 ? -16.359 3.223 20.436 1.00 92.88 90 ASP A C 1
ATOM 721 O O . ASP A 1 90 ? -17.111 3.769 21.242 1.00 92.88 90 ASP A O 1
ATOM 725 N N . LYS A 1 91 ? -15.857 3.897 19.394 1.00 91.19 91 LYS A N 1
ATOM 726 C CA . LYS A 1 91 ? -16.206 5.295 19.085 1.00 91.19 91 LYS A CA 1
ATOM 727 C C . LYS A 1 91 ? -17.639 5.469 18.585 1.00 91.19 91 LYS A C 1
ATOM 729 O O . LYS A 1 91 ? -18.142 6.596 18.543 1.00 91.19 91 LYS A O 1
ATOM 734 N N . ARG A 1 92 ? -18.303 4.395 18.159 1.00 88.44 92 ARG A N 1
ATOM 735 C CA . ARG A 1 92 ? -19.648 4.462 17.584 1.00 88.44 92 ARG A CA 1
ATOM 736 C C . ARG A 1 92 ? -20.696 4.352 18.684 1.00 88.44 92 ARG A C 1
ATOM 738 O O . ARG A 1 92 ? -20.642 3.482 19.541 1.00 88.44 92 ARG A O 1
ATOM 745 N N . LYS A 1 93 ? -21.725 5.201 18.604 1.00 82.62 93 LYS A N 1
ATOM 746 C CA . LYS A 1 93 ? -22.876 5.155 19.527 1.00 82.62 93 LYS A CA 1
ATOM 747 C C . LYS A 1 93 ? -23.702 3.873 19.386 1.00 82.62 93 LYS A C 1
ATOM 749 O O . LYS A 1 93 ? -24.376 3.471 20.325 1.00 82.62 93 LYS A O 1
ATOM 754 N N . GLN A 1 94 ? -23.691 3.272 18.198 1.00 81.62 94 GLN A N 1
ATOM 755 C CA . GLN A 1 94 ? -24.396 2.035 17.884 1.00 81.62 94 GLN A CA 1
ATOM 756 C C . GLN A 1 94 ? -23.463 1.123 17.099 1.00 81.62 94 GLN A C 1
ATOM 758 O O . GLN A 1 94 ? -22.785 1.575 16.170 1.00 81.62 94 GLN A O 1
ATOM 763 N N . ARG A 1 95 ? -23.454 -0.164 17.458 1.00 79.31 95 ARG A N 1
ATOM 764 C CA . ARG A 1 95 ? -22.688 -1.159 16.713 1.00 79.31 95 ARG A CA 1
ATOM 765 C C . ARG A 1 95 ? -23.312 -1.346 15.322 1.00 79.31 95 ARG A C 1
ATOM 767 O O . ARG A 1 95 ? -24.522 -1.555 15.227 1.00 79.31 95 ARG A O 1
ATOM 774 N N . PRO A 1 96 ? -22.515 -1.263 14.247 1.00 82.50 96 PRO A N 1
ATOM 775 C CA . PRO A 1 96 ? -22.964 -1.564 12.905 1.00 82.50 96 PRO A CA 1
ATOM 776 C C . PRO A 1 96 ? -23.362 -3.038 12.807 1.00 82.50 96 PRO A C 1
ATOM 778 O O . PRO A 1 96 ? -22.799 -3.910 13.477 1.00 82.50 96 PRO A O 1
ATOM 781 N N . SER A 1 97 ? -24.339 -3.308 11.944 1.00 78.88 97 SER A N 1
ATOM 782 C CA . SER A 1 97 ? -24.812 -4.666 11.686 1.00 78.88 97 SER A CA 1
ATOM 783 C C . SER A 1 97 ? -23.655 -5.573 11.254 1.00 78.88 97 SER A C 1
ATOM 785 O O . SER A 1 97 ? -22.857 -5.213 10.384 1.00 78.88 97 SER A O 1
ATOM 787 N N . GLY A 1 98 ? -23.546 -6.739 11.896 1.00 82.25 98 GLY A N 1
ATOM 788 C CA . GLY A 1 98 ? -22.503 -7.726 11.615 1.00 82.25 98 GLY A CA 1
ATOM 789 C C . GLY A 1 98 ? -21.071 -7.260 11.903 1.00 82.25 98 GLY A C 1
ATOM 790 O O . GLY A 1 98 ? -20.148 -7.820 11.325 1.00 82.25 98 GLY A O 1
ATOM 791 N N . GLY A 1 99 ? -20.873 -6.213 12.718 1.00 87.69 99 GLY A N 1
ATOM 792 C CA . GLY A 1 99 ? -19.537 -5.733 13.104 1.00 87.69 99 GLY A CA 1
ATOM 793 C C . GLY A 1 99 ? -18.731 -5.094 11.966 1.00 87.69 99 GLY A C 1
ATOM 794 O O . GLY A 1 99 ? -17.525 -4.888 12.096 1.00 87.69 99 GLY A O 1
ATOM 795 N N . ARG A 1 100 ? -19.373 -4.787 10.833 1.00 92.75 100 ARG A N 1
ATOM 796 C CA . ARG A 1 100 ? -18.708 -4.249 9.639 1.00 92.75 100 ARG A CA 1
ATOM 797 C C . ARG A 1 100 ? -18.286 -2.800 9.855 1.00 92.75 100 ARG A C 1
ATOM 799 O O . ARG A 1 100 ? -19.129 -1.944 10.126 1.00 92.75 100 ARG A O 1
ATOM 806 N N . ILE A 1 101 ? -16.995 -2.521 9.687 1.00 95.50 101 ILE A N 1
ATOM 807 C CA . ILE A 1 101 ? -16.452 -1.156 9.629 1.00 95.50 101 ILE A CA 1
ATOM 808 C C . ILE A 1 101 ? -15.876 -0.920 8.255 1.00 95.50 101 ILE A C 1
ATOM 810 O O . ILE A 1 101 ? -15.259 -1.814 7.684 1.00 95.50 101 ILE A O 1
ATOM 814 N N . ASN A 1 102 ? -15.983 0.318 7.787 1.00 95.88 102 ASN A N 1
ATOM 815 C CA . ASN A 1 102 ? -15.268 0.742 6.606 1.00 95.88 102 ASN A CA 1
ATOM 816 C C . ASN A 1 102 ? -13.752 0.489 6.735 1.00 95.88 102 ASN A C 1
ATOM 818 O O . ASN A 1 102 ? -13.110 0.921 7.693 1.00 95.88 102 ASN A O 1
ATOM 822 N N . ILE A 1 103 ? -13.157 -0.165 5.743 1.00 97.62 103 ILE A N 1
ATOM 823 C CA . ILE A 1 103 ? -11.742 -0.551 5.792 1.00 97.62 103 ILE A CA 1
ATOM 824 C C . ILE A 1 103 ? -10.794 0.663 5.808 1.00 97.62 103 ILE A C 1
ATOM 826 O O . ILE A 1 103 ? -9.736 0.618 6.434 1.00 97.62 103 ILE A O 1
ATOM 830 N N . VAL A 1 104 ? -11.180 1.779 5.176 1.00 97.50 104 VAL A N 1
ATOM 831 C CA . VAL A 1 104 ? -10.384 3.019 5.154 1.00 97.50 104 VAL A CA 1
ATOM 832 C C . VAL A 1 104 ? -10.423 3.721 6.515 1.00 97.50 104 VAL A C 1
ATOM 834 O O . VAL A 1 104 ? -9.428 4.313 6.942 1.00 97.50 104 VAL A O 1
ATOM 837 N N . GLU A 1 105 ? -11.544 3.618 7.231 1.00 96.69 105 GLU A N 1
ATOM 838 C CA . GLU A 1 105 ? -11.666 4.089 8.615 1.00 96.69 105 GLU A CA 1
ATOM 839 C C . GLU A 1 105 ? -10.753 3.291 9.547 1.00 96.69 105 GLU A C 1
ATOM 841 O O . GLU A 1 105 ? -10.006 3.891 10.318 1.00 96.69 105 GLU A O 1
ATOM 846 N N . VAL A 1 106 ? -10.745 1.959 9.430 1.00 98.00 106 VAL A N 1
ATOM 847 C CA . VAL A 1 106 ? -9.857 1.100 10.230 1.00 98.00 106 VAL A CA 1
ATOM 848 C C . VAL A 1 106 ? -8.387 1.376 9.916 1.00 98.00 106 VAL A C 1
ATOM 850 O O . VAL A 1 106 ? -7.588 1.516 10.835 1.00 98.00 106 VAL A O 1
ATOM 853 N N . TYR A 1 107 ? -8.024 1.553 8.644 1.00 98.31 107 TYR A N 1
ATOM 854 C CA . TYR A 1 107 ? -6.686 2.007 8.244 1.00 98.31 107 TYR A CA 1
ATOM 855 C C . TYR A 1 107 ? -6.290 3.343 8.895 1.00 98.31 107 TYR A C 1
ATOM 857 O O . TYR A 1 107 ? -5.176 3.495 9.407 1.00 98.31 107 TYR A O 1
ATOM 865 N N . SER A 1 108 ? -7.205 4.315 8.907 1.00 97.31 108 SER A N 1
ATOM 866 C CA . SER A 1 108 ? -6.960 5.615 9.538 1.00 97.31 108 SER A CA 1
ATOM 867 C C . SER A 1 108 ? -6.764 5.459 11.047 1.00 97.31 108 SER A C 1
ATOM 869 O O . SER A 1 108 ? -5.842 6.045 11.615 1.00 97.31 108 SER A O 1
ATOM 871 N N . GLN A 1 109 ? -7.574 4.614 11.690 1.00 97.94 109 GLN A N 1
ATOM 872 C CA . GLN A 1 109 ? -7.450 4.319 13.113 1.00 97.94 109 GLN A CA 1
ATOM 873 C C . GLN A 1 109 ? -6.141 3.591 13.439 1.00 97.94 109 GLN A C 1
ATOM 875 O O . GLN A 1 109 ? -5.461 3.969 14.388 1.00 97.94 109 GLN A O 1
ATOM 880 N N . LEU A 1 110 ? -5.733 2.617 12.625 1.00 98.31 110 LEU A N 1
ATOM 881 C CA . LEU A 1 110 ? -4.454 1.916 12.751 1.00 98.31 110 LEU A CA 1
ATOM 882 C C . LEU A 1 110 ? -3.280 2.894 12.658 1.00 98.31 110 LEU A C 1
ATOM 884 O O . LEU A 1 110 ? -2.353 2.849 13.465 1.00 98.31 110 LEU A O 1
ATOM 888 N N . THR A 1 111 ? -3.348 3.823 11.706 1.00 97.81 111 THR A N 1
ATOM 889 C CA . THR A 1 111 ? -2.337 4.871 11.550 1.00 97.81 111 THR A CA 1
ATOM 890 C C . THR A 1 111 ? -2.258 5.755 12.794 1.00 97.81 111 THR A C 1
ATOM 892 O O . THR A 1 111 ? -1.157 6.053 13.253 1.00 97.81 111 THR A O 1
ATOM 895 N N . LEU A 1 112 ? -3.400 6.137 13.378 1.00 96.88 112 LEU A N 1
ATOM 896 C CA . LEU A 1 112 ? -3.446 6.908 14.626 1.00 96.88 112 LEU A CA 1
ATOM 897 C C . LEU A 1 112 ? -2.905 6.115 15.824 1.00 96.88 112 LEU A C 1
ATOM 899 O O . LEU A 1 112 ? -2.145 6.656 16.623 1.00 96.88 112 LEU A O 1
ATOM 903 N N . ASN A 1 113 ? -3.239 4.830 15.924 1.00 96.69 113 ASN A N 1
ATOM 904 C CA . ASN A 1 113 ? -2.773 3.954 17.001 1.00 96.69 113 ASN A CA 1
ATOM 905 C C . ASN A 1 113 ? -1.249 3.777 16.992 1.00 96.69 113 ASN A C 1
ATOM 907 O O . ASN A 1 113 ? -0.641 3.603 18.043 1.00 96.69 113 ASN A O 1
ATOM 911 N N . ARG A 1 114 ? -0.622 3.867 15.814 1.00 95.75 114 ARG A N 1
ATOM 912 C CA . ARG A 1 114 ? 0.834 3.758 15.625 1.00 95.75 114 ARG A CA 1
ATOM 913 C C . ARG A 1 114 ? 1.602 5.058 15.878 1.00 95.75 114 ARG A C 1
ATOM 915 O O . ARG A 1 114 ? 2.828 5.079 15.733 1.00 95.75 114 ARG A O 1
ATOM 922 N N . GLN A 1 115 ? 0.916 6.149 16.217 1.00 97.00 115 GLN A N 1
ATOM 923 C CA . GLN A 1 115 ? 1.579 7.419 16.487 1.00 97.00 115 GLN A CA 1
ATOM 924 C C . GLN A 1 115 ? 2.359 7.381 17.803 1.00 97.00 115 GLN A C 1
ATOM 926 O O . GLN A 1 115 ? 1.964 6.751 18.780 1.00 97.00 115 GLN A O 1
ATOM 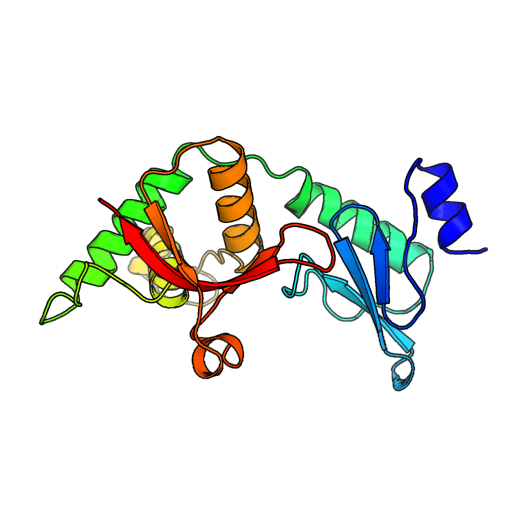931 N N . SER A 1 116 ? 3.485 8.092 17.833 1.00 95.00 116 SER A N 1
ATOM 932 C CA . SER A 1 116 ? 4.324 8.191 19.030 1.00 95.00 116 SER A CA 1
ATOM 933 C C . SER A 1 116 ? 3.686 9.069 20.114 1.00 95.00 116 SER A C 1
ATOM 935 O O . SER A 1 116 ? 2.877 9.948 19.818 1.00 95.00 116 SER A O 1
ATOM 937 N N . GLN A 1 117 ? 4.138 8.937 21.366 1.00 94.25 117 GLN A N 1
ATOM 938 C CA . GLN A 1 117 ? 3.724 9.843 22.449 1.00 94.25 117 GLN A CA 1
ATOM 939 C C . GLN A 1 117 ? 3.993 11.319 22.112 1.00 94.25 117 GLN A C 1
ATOM 941 O O . GLN A 1 117 ? 3.227 12.204 22.487 1.00 94.25 117 GLN A O 1
ATOM 946 N N . ARG A 1 118 ? 5.064 11.595 21.354 1.00 95.50 118 ARG A N 1
ATOM 947 C CA . ARG A 1 118 ? 5.396 12.948 20.895 1.00 95.50 118 ARG A CA 1
ATOM 948 C C . ARG A 1 118 ? 4.294 13.543 20.018 1.00 95.50 118 ARG A C 1
ATOM 950 O O . ARG A 1 118 ? 4.011 14.727 20.158 1.00 95.50 118 ARG A O 1
ATOM 957 N N . PHE A 1 119 ? 3.678 12.746 19.144 1.00 96.50 119 PHE A N 1
ATOM 958 C CA . PHE A 1 119 ? 2.540 13.196 18.341 1.00 96.50 119 PHE A CA 1
ATOM 959 C C . PHE A 1 119 ? 1.353 13.565 19.230 1.00 96.50 119 PHE A C 1
ATOM 961 O O . PHE A 1 119 ? 0.791 14.638 19.062 1.00 96.50 119 PHE A O 1
ATOM 968 N N . TRP A 1 120 ? 1.012 12.728 20.211 1.00 94.94 120 TRP A N 1
ATOM 969 C CA . TRP A 1 120 ? -0.120 12.991 21.105 1.00 94.94 120 TRP A CA 1
ATOM 970 C C . TRP A 1 120 ? 0.088 14.214 22.001 1.00 94.94 120 TRP A C 1
ATOM 972 O O . TRP A 1 120 ? -0.852 14.971 22.226 1.00 94.94 120 TRP A O 1
ATOM 982 N N . ASN A 1 121 ? 1.320 14.449 22.456 1.00 96.00 121 ASN A N 1
ATOM 983 C CA . ASN A 1 121 ? 1.656 15.631 23.248 1.00 96.00 121 ASN A CA 1
ATOM 984 C C . ASN A 1 121 ? 1.734 16.911 22.390 1.00 96.00 121 ASN A C 1
ATOM 986 O O . ASN A 1 121 ? 1.439 17.996 22.883 1.00 96.00 121 ASN A O 1
ATOM 990 N N . GLN A 1 122 ? 2.153 16.803 21.121 1.00 95.62 122 GLN A N 1
ATOM 991 C CA . GLN A 1 122 ? 2.296 17.934 20.198 1.00 95.62 122 GLN A CA 1
ATOM 992 C C . GLN A 1 122 ? 1.898 17.537 18.760 1.00 95.62 122 GLN A C 1
ATOM 994 O O . GLN A 1 122 ? 2.777 17.250 17.932 1.00 95.62 122 GLN A O 1
ATOM 999 N N . PRO A 1 123 ? 0.591 17.531 18.432 1.00 93.69 123 PRO A N 1
ATOM 1000 C CA . PRO A 1 123 ? 0.120 17.093 17.121 1.00 93.69 123 PRO A CA 1
ATOM 1001 C C . PRO A 1 123 ? 0.552 18.063 16.017 1.00 93.69 123 PRO A C 1
ATOM 1003 O O . PRO A 1 123 ? 0.143 19.224 15.987 1.00 93.69 123 PRO A O 1
ATOM 1006 N N . SER A 1 124 ? 1.388 17.598 15.091 1.00 95.44 124 SER A N 1
ATOM 1007 C CA . SER A 1 124 ? 1.815 18.372 13.926 1.00 95.44 124 SER A CA 1
ATOM 1008 C C . SER A 1 124 ? 2.217 17.448 12.775 1.00 95.44 124 SER A C 1
ATOM 1010 O O . SER A 1 124 ? 2.406 16.245 12.952 1.00 95.44 124 SER A O 1
ATOM 1012 N N . ARG A 1 125 ? 2.403 18.013 11.574 1.00 93.12 125 ARG A N 1
ATOM 1013 C CA . ARG A 1 125 ? 2.916 17.246 10.426 1.00 93.12 125 ARG A CA 1
ATOM 1014 C C . ARG A 1 125 ? 4.318 16.681 10.665 1.00 93.12 125 ARG A C 1
ATOM 1016 O O . ARG A 1 125 ? 4.633 15.639 10.115 1.00 93.12 125 ARG A O 1
ATOM 1023 N N . SER A 1 126 ? 5.153 17.354 11.459 1.00 94.38 126 SER A N 1
ATOM 1024 C CA . SER A 1 126 ? 6.525 16.903 11.729 1.00 94.38 126 SER A CA 1
ATOM 1025 C C . SER A 1 126 ? 6.609 15.830 12.815 1.00 94.38 126 SER A C 1
ATOM 1027 O O . SER A 1 126 ? 7.620 15.139 12.902 1.00 94.38 126 SER A O 1
ATOM 1029 N N . THR A 1 127 ? 5.571 15.684 13.644 1.00 94.75 127 THR A N 1
ATOM 1030 C CA . THR A 1 127 ? 5.479 14.631 14.667 1.00 94.75 127 THR A CA 1
ATOM 1031 C C . THR A 1 127 ? 4.635 13.439 14.217 1.00 94.75 127 THR A C 1
ATOM 1033 O O . THR A 1 127 ? 4.702 12.387 14.851 1.00 94.75 127 THR A O 1
ATOM 1036 N N . PHE A 1 128 ? 3.883 13.581 13.121 1.00 95.94 128 PHE A N 1
ATOM 1037 C CA . PHE A 1 128 ? 3.102 12.511 12.514 1.00 95.94 128 PHE A CA 1
ATOM 1038 C C . PHE A 1 128 ? 4.001 11.506 11.788 1.00 95.94 128 PHE A C 1
ATOM 1040 O O . PHE A 1 128 ? 4.756 11.855 10.880 1.00 95.94 128 PHE A O 1
ATOM 1047 N N . LYS A 1 129 ? 3.889 10.234 12.170 1.00 95.50 129 LYS A N 1
ATOM 1048 C CA . LYS A 1 129 ? 4.508 9.116 11.463 1.00 95.50 129 LYS A CA 1
ATOM 1049 C C . LYS A 1 129 ? 3.525 8.592 10.425 1.00 95.50 129 LYS A C 1
ATOM 1051 O O . LYS A 1 129 ? 2.529 7.962 10.776 1.00 95.50 129 LYS A O 1
ATOM 1056 N N . GLU A 1 130 ? 3.809 8.842 9.156 1.00 93.25 130 GLU A N 1
ATOM 1057 C CA . GLU A 1 130 ? 2.966 8.355 8.069 1.00 93.25 130 GLU A CA 1
ATOM 1058 C C . GLU A 1 130 ? 3.048 6.828 7.948 1.00 93.25 130 GLU A C 1
ATOM 1060 O O . GLU A 1 130 ? 4.131 6.239 7.957 1.00 93.25 130 GLU A O 1
ATOM 1065 N N . TYR A 1 131 ? 1.886 6.187 7.836 1.00 96.25 131 TYR A N 1
ATOM 1066 C CA . TYR A 1 131 ? 1.762 4.801 7.412 1.00 96.25 131 TYR A CA 1
ATOM 1067 C C . TYR A 1 131 ? 1.040 4.817 6.075 1.00 96.25 131 TYR A C 1
ATOM 1069 O O . TYR A 1 131 ? -0.168 4.994 6.031 1.00 96.25 131 TYR A O 1
ATOM 1077 N N . GLU A 1 132 ? 1.797 4.740 4.984 1.00 95.88 132 GLU A N 1
ATOM 1078 C CA . GLU A 1 132 ? 1.239 4.937 3.651 1.00 95.88 132 GLU A CA 1
ATOM 1079 C C . GLU A 1 132 ? 0.228 3.846 3.286 1.00 95.88 132 GLU A C 1
ATOM 1081 O O . GLU A 1 132 ? 0.436 2.654 3.520 1.00 95.88 132 GLU A O 1
ATOM 1086 N N . ARG A 1 133 ? -0.839 4.261 2.608 1.00 96.44 133 ARG A N 1
ATOM 1087 C CA . ARG A 1 133 ? -1.945 3.399 2.187 1.00 96.44 133 ARG A CA 1
ATOM 1088 C C . ARG A 1 133 ? -1.494 2.177 1.387 1.00 96.44 133 ARG A C 1
ATOM 1090 O O . ARG A 1 133 ? -2.028 1.091 1.577 1.00 96.44 133 ARG A O 1
ATOM 1097 N N . VAL A 1 134 ? -0.484 2.327 0.532 1.00 96.94 134 VAL A N 1
ATOM 1098 C CA . VAL A 1 134 ? 0.050 1.205 -0.252 1.00 96.94 134 VAL A CA 1
ATOM 1099 C C . VAL A 1 134 ? 0.755 0.151 0.607 1.00 96.94 134 VAL A C 1
ATOM 1101 O O . VAL A 1 134 ? 0.705 -1.035 0.284 1.00 96.94 134 VAL A O 1
ATOM 1104 N N . LEU A 1 135 ? 1.358 0.558 1.730 1.00 97.75 135 LEU A N 1
ATOM 1105 C CA . LEU A 1 135 ? 1.940 -0.372 2.700 1.00 97.75 135 LEU A CA 1
ATOM 1106 C C . LEU A 1 135 ? 0.838 -1.144 3.417 1.00 97.75 135 LEU A C 1
ATOM 1108 O O . LEU A 1 135 ? 0.960 -2.352 3.569 1.00 97.75 135 LEU A O 1
ATOM 1112 N N . PHE A 1 136 ? -0.262 -0.473 3.767 1.00 97.94 136 PHE A N 1
ATOM 1113 C CA . PHE A 1 136 ? -1.432 -1.141 4.329 1.00 97.94 136 PHE A CA 1
ATOM 1114 C C . PHE A 1 136 ? -2.026 -2.181 3.372 1.00 97.94 136 PHE A C 1
ATOM 1116 O O . PHE A 1 136 ? -2.284 -3.310 3.778 1.00 97.94 136 PHE A O 1
ATOM 1123 N N . VAL A 1 137 ? -2.172 -1.847 2.084 1.00 97.81 137 VAL A N 1
ATOM 1124 C CA . VAL A 1 137 ? -2.626 -2.810 1.064 1.00 97.81 137 VAL A CA 1
ATOM 1125 C C . VAL A 1 137 ? -1.670 -4.001 0.964 1.00 97.81 137 VAL A C 1
ATOM 1127 O O . VAL A 1 137 ? -2.126 -5.141 0.919 1.00 97.81 137 VAL A O 1
ATOM 1130 N N . ARG A 1 138 ? -0.350 -3.770 0.945 1.00 98.00 138 ARG A N 1
ATOM 1131 C CA . ARG A 1 138 ? 0.628 -4.867 0.897 1.00 98.00 138 ARG A CA 1
ATOM 1132 C C . ARG A 1 138 ? 0.576 -5.740 2.149 1.00 98.00 138 ARG A C 1
ATOM 1134 O O . ARG A 1 138 ? 0.637 -6.955 2.011 1.00 98.00 138 ARG A O 1
ATOM 1141 N N . ASP A 1 139 ? 0.437 -5.145 3.328 1.00 98.00 139 ASP A N 1
ATOM 1142 C CA . ASP A 1 139 ? 0.355 -5.884 4.590 1.00 98.00 139 ASP A CA 1
ATOM 1143 C C . ASP A 1 139 ? -0.920 -6.743 4.657 1.00 98.00 139 ASP A C 1
ATOM 1145 O O . ASP A 1 139 ? -0.860 -7.882 5.112 1.00 98.00 139 ASP A O 1
ATOM 1149 N N . LEU A 1 140 ? -2.048 -6.267 4.112 1.00 97.69 140 LEU A N 1
ATOM 1150 C CA . LEU A 1 140 ? -3.259 -7.085 3.956 1.00 97.69 140 LEU A CA 1
ATOM 1151 C C . LEU A 1 140 ? -3.045 -8.275 3.011 1.00 97.69 140 LEU A C 1
ATOM 1153 O O . LEU A 1 140 ? -3.447 -9.385 3.349 1.00 97.69 140 LEU A O 1
ATOM 1157 N N . VAL A 1 141 ? -2.390 -8.065 1.862 1.00 97.31 141 VAL A N 1
ATOM 1158 C CA . VAL A 1 141 ? -2.059 -9.156 0.925 1.00 97.31 141 VAL A CA 1
ATOM 1159 C C . VAL A 1 141 ? -1.164 -10.192 1.602 1.00 97.31 141 VAL A C 1
ATOM 1161 O O . VAL A 1 141 ? -1.467 -11.378 1.565 1.00 97.31 141 VAL A O 1
ATOM 1164 N N . LEU A 1 142 ? -0.101 -9.749 2.279 1.00 97.44 142 LEU A N 1
ATOM 1165 C CA . LEU A 1 142 ? 0.810 -10.637 3.003 1.00 97.44 142 LEU A CA 1
ATOM 1166 C C . LEU A 1 142 ? 0.093 -11.416 4.117 1.00 97.44 142 LEU A C 1
ATOM 1168 O O . LEU A 1 142 ? 0.380 -12.591 4.314 1.00 97.44 142 LEU A O 1
ATOM 1172 N N . ALA A 1 143 ? -0.842 -10.786 4.835 1.00 96.88 143 ALA A N 1
ATOM 1173 C CA . ALA A 1 143 ? -1.638 -11.464 5.857 1.00 96.88 143 ALA A CA 1
ATOM 1174 C C . ALA A 1 143 ? -2.529 -12.562 5.252 1.00 96.88 143 ALA A C 1
ATOM 1176 O O . ALA A 1 143 ? -2.626 -13.642 5.823 1.00 96.88 143 ALA A O 1
ATOM 1177 N N . GLN A 1 144 ? -3.131 -12.320 4.083 1.00 95.19 144 GLN A N 1
ATOM 1178 C CA . GLN A 1 144 ? -3.923 -13.325 3.363 1.00 95.19 144 GLN A CA 1
ATOM 1179 C C . GLN A 1 144 ? -3.055 -14.456 2.784 1.00 95.19 144 GLN A C 1
ATOM 1181 O O . GLN A 1 144 ? -3.475 -15.609 2.767 1.00 95.19 144 GLN A O 1
ATOM 1186 N N . GLU A 1 145 ? -1.832 -14.152 2.334 1.00 95.00 145 GLU A N 1
ATOM 1187 C CA . GLU A 1 145 ? -0.866 -15.148 1.842 1.00 95.00 145 GLU A CA 1
ATOM 1188 C C . GLU A 1 145 ? -0.379 -16.102 2.951 1.00 95.00 145 GLU A C 1
ATOM 1190 O O . GLU A 1 145 ? 0.019 -17.228 2.656 1.00 95.00 145 GLU A O 1
ATOM 1195 N N . GLN A 1 146 ? -0.431 -15.686 4.224 1.00 92.88 146 GLN A N 1
ATOM 1196 C CA . GLN A 1 146 ? -0.093 -16.539 5.372 1.00 92.88 146 GLN A CA 1
ATOM 1197 C C . GLN A 1 146 ? -1.175 -17.579 5.709 1.00 92.88 146 GLN A C 1
ATOM 1199 O O . GLN A 1 146 ? -0.910 -18.478 6.508 1.00 92.88 146 GLN A O 1
ATOM 1204 N N . GLY A 1 147 ? -2.360 -17.499 5.093 1.00 90.06 147 GLY A N 1
ATOM 1205 C CA . GLY A 1 147 ? -3.449 -18.460 5.266 1.00 90.06 147 GLY A CA 1
ATOM 1206 C C . GLY A 1 147 ? -4.701 -17.837 5.879 1.00 90.06 147 GLY A C 1
ATOM 1207 O O . GLY A 1 147 ? -5.124 -16.749 5.491 1.00 90.06 147 GLY A O 1
ATOM 1208 N N . GLU A 1 148 ? -5.338 -18.558 6.804 1.00 88.88 148 GLU A N 1
ATOM 1209 C CA . GLU A 1 148 ? -6.562 -18.089 7.455 1.00 88.88 148 GLU A CA 1
ATOM 1210 C C . GLU A 1 148 ? -6.295 -16.850 8.318 1.00 88.88 148 GLU A C 1
ATOM 1212 O O . GLU A 1 148 ? -5.453 -16.853 9.217 1.00 88.88 148 GLU A O 1
ATOM 1217 N N . THR A 1 149 ? -7.044 -15.779 8.050 1.00 93.62 149 THR A N 1
ATOM 1218 C CA . THR A 1 149 ? -6.978 -14.529 8.807 1.00 93.62 149 THR A CA 1
ATOM 1219 C C . THR A 1 149 ? -8.138 -14.435 9.799 1.00 93.62 149 THR A C 1
ATOM 1221 O O . THR A 1 149 ? -9.264 -14.776 9.441 1.00 93.62 149 THR A O 1
ATOM 1224 N N . PRO A 1 150 ? -7.938 -13.860 11.001 1.00 94.88 150 PRO A N 1
ATOM 1225 C CA . PRO A 1 150 ? -9.016 -13.641 11.979 1.00 94.88 150 PRO A CA 1
ATOM 1226 C C . PRO A 1 150 ? -9.987 -12.517 11.573 1.00 94.88 150 PRO A C 1
ATOM 1228 O O . PRO A 1 150 ? -10.871 -12.133 12.337 1.00 94.88 150 PRO A O 1
ATOM 1231 N N . PHE A 1 151 ? -9.805 -11.951 10.379 1.00 96.06 151 PHE A N 1
ATOM 1232 C CA . PHE A 1 151 ? -10.681 -10.955 9.792 1.00 96.06 151 PHE A CA 1
ATOM 1233 C C . PHE A 1 151 ? -11.209 -11.412 8.440 1.00 96.06 151 PHE A C 1
ATOM 1235 O O . PHE A 1 151 ? -10.583 -12.197 7.726 1.00 96.06 151 PHE A O 1
ATOM 1242 N N . ARG A 1 152 ? -12.348 -10.842 8.056 1.00 96.12 152 ARG A N 1
ATOM 1243 C CA . ARG A 1 152 ? -12.958 -11.001 6.735 1.00 96.12 152 ARG A CA 1
ATOM 1244 C C . ARG A 1 152 ? -13.106 -9.636 6.080 1.00 96.12 152 ARG A C 1
ATOM 1246 O O . ARG A 1 152 ? -13.423 -8.651 6.750 1.00 96.12 152 ARG A O 1
ATOM 1253 N N . LEU A 1 153 ? -12.893 -9.585 4.768 1.00 96.56 153 LEU A N 1
ATOM 1254 C CA . LEU A 1 153 ? -13.055 -8.370 3.975 1.00 96.56 153 LEU A CA 1
ATOM 1255 C C . LEU A 1 153 ? -14.363 -8.430 3.181 1.00 96.56 153 LEU A C 1
ATOM 1257 O O . LEU A 1 153 ? -14.664 -9.424 2.523 1.00 96.56 153 LEU A O 1
ATOM 1261 N N . GLY A 1 154 ? -15.146 -7.355 3.245 1.00 95.94 154 GLY A N 1
ATOM 1262 C CA . GLY A 1 154 ? -16.382 -7.194 2.485 1.00 95.94 154 GLY A CA 1
ATOM 1263 C C . GLY A 1 154 ? -16.119 -6.503 1.152 1.00 95.94 154 GLY A C 1
ATOM 1264 O O . GLY A 1 154 ? -15.605 -5.381 1.131 1.00 95.94 154 GLY A O 1
ATOM 1265 N N . VAL A 1 155 ? -16.477 -7.158 0.043 1.00 96.81 155 VAL A N 1
ATOM 1266 C CA . VAL A 1 155 ? -16.361 -6.585 -1.307 1.00 96.81 155 VAL A CA 1
ATOM 1267 C C . VAL A 1 155 ? -17.184 -5.299 -1.394 1.00 96.81 155 VAL A C 1
ATOM 1269 O O . VAL A 1 155 ? -18.333 -5.240 -0.955 1.00 96.81 155 VAL A O 1
ATOM 1272 N N . ALA A 1 156 ? -16.577 -4.256 -1.951 1.00 95.94 156 ALA A N 1
ATOM 1273 C CA . ALA A 1 156 ? -17.196 -2.956 -2.115 1.00 95.94 156 ALA A CA 1
ATOM 1274 C C . ALA A 1 156 ? -18.325 -3.013 -3.152 1.00 95.94 156 ALA A C 1
ATOM 1276 O O . ALA A 1 156 ? -18.186 -3.578 -4.237 1.00 95.94 156 ALA A O 1
ATOM 1277 N N . THR A 1 157 ? -19.427 -2.328 -2.862 1.00 95.06 157 THR A N 1
ATOM 1278 C CA . THR A 1 157 ? -20.420 -1.978 -3.883 1.00 95.06 157 THR A CA 1
ATOM 1279 C C . THR A 1 157 ? -19.815 -1.033 -4.924 1.00 95.06 157 THR A C 1
ATOM 1281 O O . THR A 1 157 ? -18.817 -0.356 -4.663 1.00 95.06 157 THR A O 1
ATOM 1284 N N . LYS A 1 158 ? -20.452 -0.909 -6.095 1.00 93.31 158 LYS A N 1
ATOM 1285 C CA . LYS A 1 158 ? -19.994 -0.001 -7.161 1.00 93.31 158 LYS A CA 1
ATOM 1286 C C . LYS A 1 158 ? -19.754 1.432 -6.660 1.00 93.31 158 LYS A C 1
ATOM 1288 O O . LYS A 1 158 ? -18.706 2.008 -6.929 1.00 93.31 158 LYS A O 1
ATOM 1293 N N . SER A 1 159 ? -20.683 1.982 -5.877 1.00 92.19 159 SER A N 1
ATOM 1294 C CA . SER A 1 159 ? -20.571 3.350 -5.351 1.00 92.19 159 SER A CA 1
ATOM 1295 C C . SER A 1 159 ? -19.453 3.517 -4.314 1.00 92.19 159 SER A C 1
ATOM 1297 O O . SER A 1 159 ? -18.904 4.609 -4.179 1.00 92.19 159 SER A O 1
ATOM 1299 N N . GLN A 1 160 ? -19.089 2.455 -3.586 1.00 92.12 160 GLN A N 1
ATOM 1300 C CA . GLN A 1 160 ? -17.927 2.452 -2.689 1.00 92.12 160 GLN A CA 1
ATOM 1301 C C . GLN A 1 160 ? -16.613 2.317 -3.470 1.00 92.12 160 GLN A C 1
ATOM 1303 O O . GLN A 1 160 ? -15.648 3.008 -3.150 1.00 92.12 160 GLN A O 1
ATOM 1308 N N . ALA A 1 161 ? -16.574 1.458 -4.493 1.00 93.50 161 ALA A N 1
ATOM 1309 C CA . ALA A 1 161 ? -15.403 1.214 -5.338 1.00 93.50 161 ALA A CA 1
ATOM 1310 C C . ALA A 1 161 ? -14.933 2.474 -6.092 1.00 93.50 161 ALA A C 1
ATOM 1312 O O . ALA A 1 161 ? -13.741 2.666 -6.323 1.00 93.50 161 ALA A O 1
ATOM 1313 N N . GLU A 1 162 ? -15.862 3.367 -6.435 1.00 91.62 162 GLU A N 1
ATOM 1314 C CA . GLU A 1 162 ? -15.570 4.649 -7.091 1.00 91.62 162 GLU A CA 1
ATOM 1315 C C . GLU A 1 162 ? -14.980 5.707 -6.132 1.00 91.62 162 GLU A C 1
ATOM 1317 O O . GLU A 1 162 ? -14.516 6.756 -6.579 1.00 91.62 162 GLU A O 1
ATOM 1322 N N . GLN A 1 163 ? -14.961 5.450 -4.817 1.00 93.75 163 GLN A N 1
ATOM 1323 C CA . GLN A 1 163 ? -14.523 6.408 -3.797 1.00 93.75 163 GLN A CA 1
ATOM 1324 C C . GLN A 1 163 ? -13.331 5.875 -2.993 1.00 93.75 163 GLN A C 1
ATOM 1326 O O . GLN A 1 163 ? -13.474 5.004 -2.135 1.00 93.75 163 GLN A O 1
ATOM 1331 N N . ALA A 1 164 ? -12.150 6.473 -3.189 1.00 91.69 164 ALA A N 1
ATOM 1332 C CA . ALA A 1 164 ? -10.927 6.093 -2.467 1.00 91.69 164 ALA A CA 1
ATOM 1333 C C . ALA A 1 164 ? -11.035 6.261 -0.936 1.00 91.69 164 ALA A C 1
ATOM 1335 O O . ALA A 1 164 ? -10.354 5.570 -0.179 1.00 91.69 164 ALA A O 1
ATOM 1336 N N . SER A 1 165 ? -11.916 7.153 -0.470 1.00 94.06 165 SER A N 1
ATOM 1337 C CA . SER A 1 165 ? -12.226 7.352 0.951 1.00 94.06 165 SER A CA 1
ATOM 1338 C C . SER A 1 165 ? -13.107 6.255 1.555 1.00 94.06 165 SER A C 1
ATOM 1340 O O . SER A 1 165 ? -13.303 6.250 2.766 1.00 94.06 165 SER A O 1
ATOM 1342 N N . ARG A 1 166 ? -13.654 5.344 0.738 1.00 94.69 166 ARG A N 1
ATOM 1343 C CA . ARG A 1 166 ? -14.583 4.292 1.177 1.00 94.69 166 ARG A CA 1
ATOM 1344 C C . ARG A 1 166 ? -14.141 2.879 0.844 1.00 94.69 166 ARG A C 1
ATOM 1346 O O . ARG A 1 166 ? -14.730 1.946 1.378 1.00 94.69 166 ARG A O 1
ATOM 1353 N N . SER A 1 167 ? -13.165 2.696 -0.032 1.00 96.75 167 SER A N 1
ATOM 1354 C CA . SER A 1 167 ? -12.705 1.366 -0.417 1.00 96.75 167 SER A CA 1
ATOM 1355 C C . SER A 1 167 ? -11.204 1.328 -0.649 1.00 96.75 167 SER A C 1
ATOM 1357 O O . SER A 1 167 ? -10.573 2.364 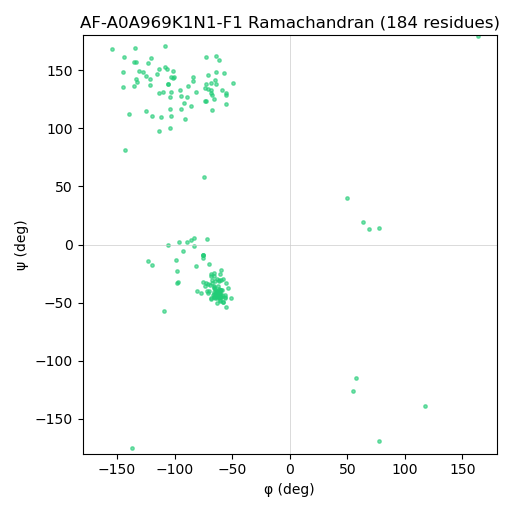-0.855 1.00 96.75 167 SER A O 1
ATOM 1359 N N . LEU A 1 168 ? -10.640 0.124 -0.614 1.00 96.81 168 LEU A N 1
ATOM 1360 C CA . LEU A 1 168 ? -9.257 -0.195 -0.965 1.00 96.81 168 LEU A CA 1
ATOM 1361 C C . LEU A 1 168 ? -9.252 -1.220 -2.094 1.00 96.81 168 LEU A C 1
ATOM 1363 O O . LEU A 1 168 ? -10.020 -2.175 -2.047 1.00 96.81 168 LEU A O 1
ATOM 1367 N N . TRP A 1 169 ? -8.384 -1.034 -3.088 1.00 96.75 169 TRP A N 1
ATOM 1368 C CA . TRP A 1 169 ? -8.124 -2.067 -4.090 1.00 96.75 169 TRP A CA 1
ATOM 1369 C C . TRP A 1 169 ? -7.045 -3.007 -3.567 1.00 96.75 169 TRP A C 1
ATOM 1371 O O . TRP A 1 169 ? -5.919 -2.564 -3.336 1.00 96.75 169 TRP A O 1
ATOM 1381 N N . ILE A 1 170 ? -7.366 -4.288 -3.419 1.00 97.06 170 ILE A N 1
ATOM 1382 C CA . ILE A 1 170 ? -6.392 -5.312 -3.038 1.00 97.06 170 ILE A CA 1
ATOM 1383 C C . ILE A 1 170 ? -6.036 -6.135 -4.284 1.00 97.06 170 ILE A C 1
ATOM 1385 O O . ILE A 1 170 ? -6.924 -6.769 -4.863 1.00 97.06 170 ILE A O 1
ATOM 1389 N N . PRO A 1 171 ? -4.767 -6.102 -4.734 1.00 96.88 171 PRO A N 1
ATOM 1390 C CA . PRO A 1 171 ? -4.345 -6.817 -5.931 1.00 96.88 171 PRO A CA 1
ATOM 1391 C C . PRO A 1 171 ? -4.271 -8.330 -5.696 1.00 96.88 171 PRO A C 1
ATOM 1393 O O . PRO A 1 171 ? -3.749 -8.778 -4.679 1.00 96.88 171 PRO A O 1
ATOM 1396 N N . LYS A 1 172 ? -4.738 -9.104 -6.682 1.00 94.38 172 LYS A N 1
ATOM 1397 C CA . LYS A 1 172 ? -4.441 -10.543 -6.836 1.00 94.38 172 LYS A CA 1
ATOM 1398 C C . LYS A 1 172 ? -3.297 -10.769 -7.823 1.00 94.38 172 LYS A C 1
ATOM 1400 O O . LYS A 1 172 ? -2.518 -11.703 -7.684 1.00 94.38 172 LYS A O 1
ATOM 1405 N N . THR A 1 173 ? -3.202 -9.896 -8.824 1.00 92.31 173 THR A N 1
ATOM 1406 C CA . THR A 1 173 ? -2.098 -9.817 -9.788 1.00 92.31 173 THR A CA 1
ATOM 1407 C C . THR A 1 173 ? -1.733 -8.342 -10.001 1.00 92.31 173 THR A C 1
ATOM 1409 O O . THR A 1 173 ? -2.290 -7.458 -9.348 1.00 92.31 173 THR A O 1
ATOM 1412 N N . ALA A 1 174 ? -0.817 -8.034 -10.925 1.00 90.25 174 ALA A N 1
ATOM 1413 C CA . ALA A 1 174 ? -0.467 -6.646 -11.244 1.00 90.25 174 ALA A CA 1
ATOM 1414 C C . ALA A 1 174 ? -1.657 -5.805 -11.752 1.00 90.25 174 ALA A C 1
ATOM 1416 O O . ALA A 1 174 ? -1.693 -4.591 -11.530 1.00 90.25 174 ALA A O 1
ATOM 1417 N N . VAL A 1 175 ? -2.618 -6.440 -12.435 1.00 89.75 175 VAL A N 1
ATOM 1418 C CA . VAL A 1 175 ? -3.759 -5.774 -13.095 1.00 89.75 175 VAL A CA 1
ATOM 1419 C C . VAL A 1 175 ? -5.122 -6.215 -12.569 1.00 89.75 175 VAL A C 1
ATOM 1421 O O . VAL A 1 175 ? -6.103 -5.504 -12.785 1.00 89.75 175 VAL A O 1
ATOM 1424 N N . ASP A 1 176 ? -5.189 -7.351 -11.875 1.00 93.50 176 ASP A N 1
ATOM 1425 C CA . ASP A 1 176 ? -6.421 -7.910 -11.321 1.00 93.50 176 ASP A CA 1
ATOM 1426 C C . ASP A 1 176 ? -6.472 -7.781 -9.793 1.00 93.50 176 ASP A C 1
ATOM 1428 O O . ASP A 1 176 ? -5.447 -7.722 -9.107 1.00 93.50 176 ASP A O 1
ATOM 1432 N N . GLY A 1 177 ? -7.680 -7.723 -9.250 1.00 95.56 177 GLY A N 1
ATOM 1433 C CA . GLY A 1 177 ? -7.941 -7.496 -7.837 1.00 95.56 177 GLY A CA 1
ATOM 1434 C C . GLY A 1 177 ? -9.381 -7.076 -7.585 1.00 95.56 177 GLY A C 1
ATOM 1435 O O . GLY A 1 177 ? -10.176 -6.928 -8.509 1.00 95.56 177 GLY A O 1
ATOM 1436 N N . ASP A 1 178 ? -9.699 -6.853 -6.315 1.00 97.31 178 ASP A N 1
ATOM 1437 C CA . ASP A 1 178 ? -11.043 -6.477 -5.889 1.00 97.31 178 ASP A CA 1
ATOM 1438 C C . ASP A 1 178 ? -11.007 -5.219 -5.025 1.00 97.31 178 ASP A C 1
ATOM 1440 O O . ASP A 1 178 ? -10.057 -4.968 -4.276 1.00 97.31 178 ASP A O 1
ATOM 1444 N N . TYR A 1 179 ? -12.078 -4.430 -5.106 1.00 97.75 179 TYR A N 1
ATOM 1445 C CA . TYR A 1 179 ? -12.324 -3.380 -4.129 1.00 97.75 179 TYR A CA 1
ATOM 1446 C C . TYR A 1 179 ? -12.975 -3.971 -2.885 1.00 97.75 179 TYR A C 1
ATOM 1448 O O . TYR A 1 179 ? -14.000 -4.644 -2.976 1.00 97.75 179 TYR A O 1
ATOM 1456 N N . TYR A 1 180 ? -12.436 -3.631 -1.722 1.00 97.88 180 TYR A N 1
ATOM 1457 C CA . TYR A 1 180 ? -13.013 -3.957 -0.425 1.00 97.88 180 TYR A CA 1
ATOM 1458 C C . TYR A 1 180 ? -13.462 -2.680 0.267 1.00 97.88 180 TYR A C 1
ATOM 1460 O O . TYR A 1 180 ? -12.725 -1.694 0.307 1.00 97.88 180 TYR A O 1
ATOM 1468 N N . GLY A 1 181 ? -14.700 -2.683 0.751 1.00 97.06 181 GLY A N 1
ATOM 1469 C CA . GLY A 1 181 ? -15.313 -1.551 1.440 1.00 97.06 181 GLY A CA 1
ATOM 1470 C C . GLY A 1 181 ? -15.240 -1.689 2.953 1.00 97.06 181 GLY A C 1
ATOM 1471 O O . GLY A 1 181 ? -15.077 -0.687 3.646 1.00 97.06 181 GLY A O 1
ATOM 1472 N N . ASP A 1 182 ? -15.308 -2.923 3.452 1.00 96.81 182 ASP A N 1
ATOM 1473 C CA . ASP A 1 182 ? -15.491 -3.204 4.871 1.00 96.81 182 ASP A CA 1
ATOM 1474 C C . ASP A 1 182 ? -14.530 -4.283 5.382 1.00 96.81 182 ASP A C 1
ATOM 1476 O O . ASP A 1 182 ? -14.050 -5.125 4.622 1.00 96.81 182 ASP A O 1
ATOM 1480 N N . ILE A 1 183 ? -14.290 -4.273 6.689 1.00 97.50 183 ILE A N 1
ATOM 1481 C CA . ILE A 1 183 ? -13.553 -5.292 7.436 1.00 97.50 183 ILE A CA 1
ATOM 1482 C C . ILE A 1 183 ? -14.329 -5.664 8.706 1.00 97.50 183 ILE A C 1
ATOM 1484 O O . ILE A 1 183 ? -14.954 -4.812 9.349 1.00 97.50 183 ILE A O 1
ATOM 1488 N N . THR A 1 184 ? -14.301 -6.948 9.051 1.00 96.94 184 THR A N 1
ATOM 1489 C CA . THR A 1 184 ? -14.890 -7.521 10.271 1.00 96.94 184 THR A CA 1
ATOM 1490 C C . THR A 1 184 ? -13.894 -8.450 10.935 1.00 96.94 184 THR A C 1
ATOM 1492 O O . THR A 1 184 ? -13.263 -9.231 10.227 1.00 96.94 184 THR A O 1
ATOM 1495 N N . PHE A 1 185 ? -13.821 -8.415 12.261 1.00 95.44 185 PHE A N 1
ATOM 1496 C CA . PHE A 1 185 ? -13.167 -9.438 13.075 1.00 95.44 185 PHE A CA 1
ATOM 1497 C C . PHE A 1 185 ? -14.228 -10.282 13.786 1.00 95.44 185 PHE A C 1
ATOM 1499 O O . PHE A 1 185 ? -15.336 -9.791 14.026 1.00 95.44 185 PHE A O 1
ATOM 1506 N N . GLU A 1 186 ? -13.890 -11.541 14.059 1.00 79.56 186 GLU A N 1
ATOM 1507 C CA . GLU A 1 186 ? -14.694 -12.454 14.890 1.00 79.56 186 GLU A CA 1
ATOM 1508 C C . GLU A 1 186 ? -14.430 -12.257 16.385 1.00 79.56 186 GLU A C 1
ATOM 1510 O O . GLU A 1 186 ? -13.271 -11.951 16.754 1.00 79.56 186 GLU A O 1
#

Nearest PDB structures (foldseek):
  7ytu-assembly1_A  TM=4.620E-01  e=3.831E+00  Vaccinia virus WR
  6rd4-assembly1_7  TM=2.276E-01  e=1.676E+00  Polytomella sp. Pringsheim 198.80

Solvent-accessible surface area (backbone atoms only — not comparable to full-atom values): 10452 Å² total; per-residue (Å²): 136,57,70,55,60,60,33,46,78,71,77,38,62,69,42,81,52,86,52,44,34,32,44,78,59,32,23,40,40,49,41,75,92,77,50,25,28,32,43,20,53,39,81,38,72,73,49,73,78,36,61,78,40,71,69,55,51,51,53,52,47,57,52,45,42,59,63,56,73,67,50,75,74,60,87,57,50,63,6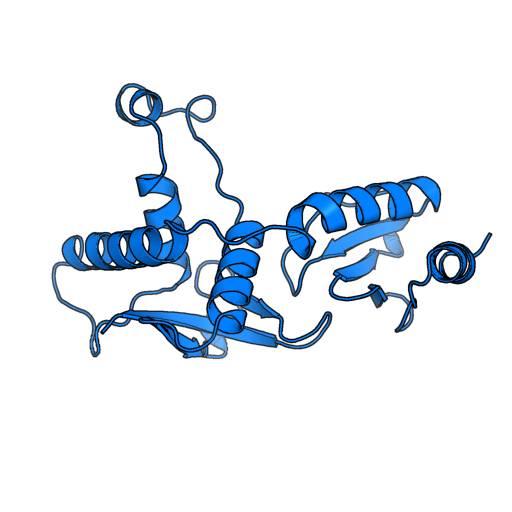1,47,47,51,50,15,43,48,57,60,47,70,73,42,97,62,82,50,78,88,58,50,38,48,40,46,56,30,51,52,38,33,39,59,70,70,43,50,71,64,19,76,78,48,79,44,82,88,43,55,64,86,70,56,68,60,56,54,44,48,46,51,49,50,50,52,73,75,44,94,56,80,54,51,75,37,73,32,52,74,79,29,55,77,31,77,83,36,22,47,62,43,52,79,42,27,90,44,64,48,40,29,19,26,35,29,71,124

Sequence (186 aa):
KDLREEFAKRGEAVEGRPPVLTVGSLTFKIEMASRKGQWLYGREPLTSPIPLSLSGILKAYDQQVKRILNRKLEESFVPDLQKAWQDSMDKRKQRPSGGRINIVEVYSQLTLNRQSQRFWNQPSRSTFKEYERVLFVRDLVLAQEQGETPFRLGVATKSQAEQASRSLWIPKTAVDGDYYGDITFE

Secondary structure (DSSP, 8-state):
--HHHHHHTTT--EEEETTEEEETTEEEEEETTTTEEEEEETTEE-SSPEES-HHHHHHHHHHHIIIIITPPPPTTHHHHHHHHHHHHHHTSSSPPGGG-EEHHHHHHHHHHHT--HHHHHS-STTT-----HHHHHHHHHHHHHTS--SEEEEEPPHHHHT-TTT-EEEESSSS-EEEEEEEEE-

Mean predicted aligned error: 3.92 Å